Protein AF-A0A9X8CFA2-F1 (afdb_monomer)

Structure (mmCIF, N/CA/C/O backbone):
data_AF-A0A9X8CFA2-F1
#
_entry.id   AF-A0A9X8CFA2-F1
#
loop_
_atom_site.group_PDB
_atom_site.id
_atom_site.type_symbol
_atom_site.label_atom_id
_atom_site.label_alt_id
_atom_site.label_comp_id
_atom_site.label_asym_id
_atom_site.label_entity_id
_atom_site.label_seq_id
_atom_site.pdbx_PDB_ins_code
_atom_site.Cartn_x
_atom_site.Cartn_y
_atom_site.Cartn_z
_atom_site.occupancy
_atom_site.B_iso_or_equiv
_atom_site.auth_seq_id
_atom_site.auth_comp_id
_atom_site.auth_asym_id
_atom_site.auth_atom_id
_atom_site.pdbx_PDB_model_num
ATOM 1 N N . MET A 1 1 ? 53.697 -55.273 24.572 1.00 47.47 1 MET A N 1
ATOM 2 C CA . MET A 1 1 ? 53.464 -54.216 23.563 1.00 47.47 1 MET A CA 1
ATOM 3 C C . MET A 1 1 ? 52.053 -54.393 22.985 1.00 47.47 1 MET A C 1
ATOM 5 O O . MET A 1 1 ? 51.898 -55.003 21.945 1.00 47.47 1 MET A O 1
ATOM 9 N N . MET A 1 2 ? 51.012 -53.963 23.709 1.00 44.84 2 MET A N 1
ATOM 10 C CA . MET A 1 2 ? 49.597 -54.006 23.279 1.00 44.84 2 MET A CA 1
ATOM 11 C C . MET A 1 2 ? 48.796 -52.964 24.081 1.00 44.84 2 MET A C 1
ATOM 13 O O . MET A 1 2 ? 48.027 -53.307 24.968 1.00 44.84 2 MET A O 1
ATOM 17 N N . ILE A 1 3 ? 49.039 -51.671 23.842 1.00 47.62 3 ILE A N 1
ATOM 18 C CA . ILE A 1 3 ? 48.237 -50.581 24.446 1.00 47.62 3 ILE A CA 1
ATOM 19 C C . ILE A 1 3 ? 47.720 -49.593 23.374 1.00 47.62 3 ILE A C 1
ATOM 21 O O . ILE A 1 3 ? 46.772 -48.857 23.614 1.00 47.62 3 ILE A O 1
ATOM 25 N N . GLY A 1 4 ? 48.237 -49.636 22.137 1.00 43.38 4 GLY A N 1
ATOM 26 C CA . GLY A 1 4 ? 47.820 -48.719 21.061 1.00 43.38 4 GLY A CA 1
ATOM 27 C C . GLY A 1 4 ? 46.498 -49.063 20.358 1.00 43.38 4 GLY A C 1
ATOM 28 O O . GLY A 1 4 ? 45.865 -48.177 19.797 1.00 43.38 4 GLY A O 1
ATOM 29 N N . GLY A 1 5 ? 46.048 -50.323 20.394 1.00 43.16 5 GLY A N 1
ATOM 30 C CA . GLY A 1 5 ? 44.856 -50.759 19.649 1.00 43.16 5 GLY A CA 1
ATOM 31 C C . GLY A 1 5 ? 43.524 -50.347 20.285 1.00 43.16 5 GLY A C 1
ATOM 32 O O . GLY A 1 5 ? 42.567 -50.050 19.575 1.00 43.16 5 GLY A O 1
ATOM 33 N N . LEU A 1 6 ? 43.456 -50.276 21.619 1.00 44.72 6 LEU A N 1
ATOM 34 C CA . LEU A 1 6 ? 42.194 -50.021 22.326 1.00 44.72 6 LEU A CA 1
ATOM 35 C C . LEU A 1 6 ? 41.760 -48.545 22.265 1.00 44.72 6 LEU A C 1
ATOM 37 O O . LEU A 1 6 ? 40.568 -48.248 22.293 1.00 44.72 6 LEU A O 1
ATOM 41 N N . VAL A 1 7 ? 42.721 -47.620 22.158 1.00 52.59 7 VAL A N 1
ATOM 42 C CA . VAL A 1 7 ? 42.454 -46.172 22.090 1.00 52.59 7 VAL A CA 1
ATOM 43 C C . VAL A 1 7 ? 41.868 -45.794 20.727 1.00 52.59 7 VAL A C 1
ATOM 45 O O . VAL A 1 7 ? 40.869 -45.085 20.663 1.00 52.59 7 VAL A O 1
ATOM 48 N N . ILE A 1 8 ? 42.403 -46.369 19.645 1.00 54.41 8 ILE A N 1
ATOM 49 C CA . ILE A 1 8 ? 41.945 -46.100 18.273 1.00 54.41 8 ILE A CA 1
ATOM 50 C C . ILE A 1 8 ? 40.501 -46.585 18.066 1.00 54.41 8 ILE A C 1
ATOM 52 O O . ILE A 1 8 ? 39.689 -45.881 17.469 1.00 54.41 8 ILE A O 1
ATOM 56 N N . VAL A 1 9 ? 40.140 -47.749 18.618 1.00 53.69 9 VAL A N 1
ATOM 57 C CA . VAL A 1 9 ? 38.768 -48.280 18.524 1.00 53.69 9 VAL A CA 1
ATOM 58 C C . VAL A 1 9 ? 37.770 -47.395 19.281 1.00 53.69 9 VAL A C 1
ATOM 60 O O . VAL A 1 9 ? 36.664 -47.163 18.790 1.00 53.69 9 VAL A O 1
ATOM 63 N N . ARG A 1 10 ? 38.163 -46.836 20.435 1.00 54.16 10 ARG A N 1
ATOM 64 C CA . ARG A 1 10 ? 37.309 -45.927 21.216 1.00 54.16 10 ARG A CA 1
ATOM 65 C C . ARG A 1 10 ? 37.039 -44.616 20.478 1.00 54.16 10 ARG A C 1
ATOM 67 O O . ARG A 1 10 ? 35.903 -44.144 20.473 1.00 54.16 10 ARG A O 1
ATOM 74 N N . ASP A 1 11 ? 38.056 -44.060 19.831 1.00 55.38 11 ASP A N 1
ATOM 75 C CA . ASP A 1 11 ? 37.936 -42.781 19.131 1.00 55.38 11 ASP A CA 1
ATOM 76 C C . ASP A 1 11 ? 37.141 -42.914 17.822 1.00 55.38 11 ASP A C 1
ATOM 78 O O . ASP A 1 11 ? 36.343 -42.032 17.496 1.00 55.38 11 ASP A O 1
ATOM 82 N N . ILE A 1 12 ? 37.250 -44.056 17.128 1.00 55.38 12 ILE A N 1
ATOM 83 C CA . ILE A 1 12 ? 36.418 -44.372 15.955 1.00 55.38 12 ILE A CA 1
ATOM 84 C C . ILE A 1 12 ? 34.947 -44.545 16.357 1.00 55.38 12 ILE A C 1
ATOM 86 O O . ILE A 1 12 ? 34.072 -43.946 15.733 1.00 55.38 12 ILE A O 1
ATOM 90 N N . LEU A 1 13 ? 34.656 -45.287 17.433 1.00 51.81 13 LEU A N 1
ATOM 91 C CA . LEU A 1 13 ? 33.287 -45.438 17.950 1.00 51.81 13 LEU A CA 1
ATOM 92 C C . LEU A 1 13 ? 32.679 -44.095 18.388 1.00 51.81 13 LEU A C 1
ATOM 94 O O . LEU A 1 13 ? 31.497 -43.843 18.154 1.00 51.81 13 LEU A O 1
ATOM 98 N N . PHE A 1 14 ? 33.485 -43.199 18.963 1.00 62.00 14 PHE A N 1
ATOM 99 C CA . PHE A 1 14 ? 33.041 -41.864 19.364 1.00 62.00 14 PHE A CA 1
ATOM 100 C C . PHE A 1 14 ? 32.757 -40.942 18.165 1.00 62.00 14 PHE A C 1
ATOM 102 O O . PHE A 1 14 ? 31.759 -40.215 18.161 1.00 62.00 14 PHE A O 1
ATOM 109 N N . LEU A 1 15 ? 33.589 -40.996 17.119 1.00 55.06 15 LEU A N 1
ATOM 110 C CA . LEU A 1 15 ? 33.372 -40.267 15.864 1.00 55.06 15 LEU A CA 1
ATOM 111 C C . LEU A 1 15 ? 32.148 -40.788 15.102 1.00 55.06 15 LEU A C 1
ATOM 113 O O . LEU A 1 15 ? 31.333 -39.984 14.645 1.00 55.06 15 LEU A O 1
ATOM 117 N N . MET A 1 16 ? 31.963 -42.109 15.034 1.00 46.28 16 MET A N 1
ATOM 118 C CA . MET A 1 16 ? 30.774 -42.717 14.429 1.00 46.28 16 MET A CA 1
ATOM 119 C C . MET A 1 16 ? 29.502 -42.373 15.207 1.00 46.28 16 MET A C 1
ATOM 121 O O . MET A 1 16 ? 28.491 -42.044 14.592 1.00 46.28 16 MET A O 1
ATOM 125 N N . GLY A 1 17 ? 29.564 -42.348 16.544 1.00 56.16 17 GLY A N 1
ATOM 126 C CA . GLY A 1 17 ? 28.459 -41.901 17.392 1.00 56.16 17 GLY A CA 1
ATOM 127 C C . GLY A 1 17 ? 28.066 -40.447 17.125 1.00 56.16 17 GLY A C 1
ATOM 128 O O . GLY A 1 17 ? 26.886 -40.154 16.960 1.00 56.16 17 GLY A O 1
ATOM 129 N N . LYS A 1 18 ? 29.040 -39.535 16.989 1.00 54.00 18 LYS A N 1
ATOM 130 C CA . LYS A 1 18 ? 28.779 -38.125 16.642 1.00 54.00 18 LYS A CA 1
ATOM 131 C C . LYS A 1 18 ? 28.230 -37.946 15.227 1.00 54.00 18 LYS A C 1
ATOM 133 O O . LYS A 1 18 ? 27.371 -37.090 15.025 1.00 54.00 18 LYS A O 1
ATOM 138 N N . PHE A 1 19 ? 28.696 -38.745 14.269 1.00 53.44 19 PHE A N 1
ATOM 139 C CA . PHE A 1 19 ? 28.205 -38.716 12.892 1.00 53.44 19 PHE A CA 1
ATOM 140 C C . PHE A 1 19 ? 26.768 -39.243 12.795 1.00 53.44 19 PHE A C 1
ATOM 142 O O . PHE A 1 19 ? 25.921 -38.602 12.178 1.00 53.44 19 PHE A O 1
ATOM 149 N N . PHE A 1 20 ? 26.450 -40.340 13.490 1.00 49.84 20 PHE A N 1
ATOM 150 C CA . PHE A 1 20 ? 25.079 -40.850 13.578 1.00 49.84 20 PHE A CA 1
ATOM 151 C C . PHE A 1 20 ? 24.149 -39.887 14.312 1.00 49.84 20 PHE A C 1
ATOM 153 O O . PHE A 1 20 ? 23.020 -39.690 13.871 1.00 49.84 20 PHE A O 1
ATOM 160 N N . LEU A 1 21 ? 24.620 -39.232 15.379 1.00 50.03 21 LEU A N 1
ATOM 161 C CA . LEU A 1 21 ? 23.835 -38.217 16.078 1.00 50.03 21 LEU A CA 1
ATOM 162 C C . LEU A 1 21 ? 23.575 -36.999 15.177 1.00 50.03 21 LEU A C 1
ATOM 164 O O . LEU A 1 21 ? 22.460 -36.489 15.166 1.00 50.03 21 LEU A O 1
ATOM 168 N N . SER A 1 22 ? 24.554 -36.553 14.379 1.00 52.44 22 SER A N 1
ATOM 169 C CA . SER A 1 22 ? 24.359 -35.426 13.454 1.00 52.44 22 SER A CA 1
ATOM 170 C C . SER A 1 22 ? 23.421 -35.776 12.293 1.00 52.44 22 SER A C 1
ATOM 172 O O . SER A 1 22 ? 22.606 -34.938 11.912 1.00 52.44 22 SER A O 1
ATOM 174 N N . LEU A 1 23 ? 23.453 -37.020 11.801 1.00 47.88 23 LEU A N 1
ATOM 175 C CA . LEU A 1 23 ? 22.498 -37.543 10.819 1.00 47.88 23 LEU A CA 1
ATOM 176 C C . LEU A 1 23 ? 21.088 -37.683 11.402 1.00 47.88 23 LEU A C 1
ATOM 178 O O . LEU A 1 23 ? 20.129 -37.300 10.738 1.00 47.88 23 LEU A O 1
ATOM 182 N N . LEU A 1 24 ? 20.947 -38.141 12.650 1.00 48.25 24 LEU A N 1
ATOM 183 C CA . LEU A 1 24 ? 19.658 -38.207 13.350 1.00 48.25 24 LEU A CA 1
ATOM 184 C C . LEU A 1 24 ? 19.083 -36.811 13.620 1.00 48.25 24 LEU A C 1
ATOM 186 O O . LEU A 1 24 ? 17.905 -36.587 13.354 1.00 48.25 24 LEU A O 1
ATOM 190 N N . PHE A 1 25 ? 19.896 -35.847 14.067 1.00 47.31 25 PHE A N 1
ATOM 191 C CA . PHE A 1 25 ? 19.463 -34.454 14.254 1.00 47.31 25 PHE A CA 1
ATOM 192 C C . PHE A 1 25 ? 19.207 -33.730 12.923 1.00 47.31 25 PHE A C 1
ATOM 194 O O . PHE A 1 25 ? 18.295 -32.904 12.839 1.00 47.31 25 PHE A O 1
ATOM 201 N N . GLY A 1 26 ? 19.970 -34.050 11.876 1.00 42.72 26 GLY A N 1
ATOM 202 C CA . GLY A 1 26 ? 19.759 -33.566 10.513 1.00 42.72 26 GLY A CA 1
ATOM 203 C C . GLY A 1 26 ? 18.451 -34.087 9.923 1.00 42.72 26 GLY A C 1
ATOM 204 O O . GLY A 1 26 ? 17.652 -33.296 9.430 1.00 42.72 26 GLY A O 1
ATOM 205 N N . ALA A 1 27 ? 18.173 -35.385 10.072 1.00 42.81 27 ALA A N 1
ATOM 206 C CA . ALA A 1 27 ? 16.922 -36.017 9.659 1.00 42.81 27 ALA A CA 1
ATOM 207 C C . ALA A 1 27 ? 15.719 -35.544 10.496 1.00 42.81 27 ALA A C 1
ATOM 209 O O . ALA A 1 27 ? 14.638 -35.340 9.947 1.00 42.81 27 ALA A O 1
ATOM 210 N N . PHE A 1 28 ? 15.891 -35.264 11.795 1.00 40.59 28 PHE A N 1
ATOM 211 C CA . PHE A 1 28 ? 14.841 -34.649 12.620 1.00 40.59 28 PHE A CA 1
ATOM 212 C C . PHE A 1 28 ? 14.544 -33.200 12.211 1.00 40.59 28 PHE A C 1
ATOM 214 O O . PHE A 1 28 ? 13.383 -32.801 12.173 1.00 40.59 28 PHE A O 1
ATOM 221 N N . ARG A 1 29 ? 15.565 -32.411 11.843 1.00 43.72 29 ARG A N 1
ATOM 222 C CA . ARG A 1 29 ? 15.375 -31.048 11.309 1.00 43.72 29 ARG A CA 1
ATOM 223 C C . ARG A 1 29 ? 14.789 -31.039 9.899 1.00 43.72 29 ARG A C 1
ATOM 225 O O . ARG A 1 29 ? 14.030 -30.132 9.571 1.00 43.72 29 ARG A O 1
ATOM 232 N N . PHE A 1 30 ? 15.117 -32.030 9.074 1.00 39.78 30 PHE A N 1
ATOM 233 C CA . PHE A 1 30 ? 14.562 -32.157 7.728 1.00 39.78 30 PHE A CA 1
ATOM 234 C C . PHE A 1 30 ? 13.116 -32.670 7.768 1.00 39.78 30 PHE A C 1
ATOM 236 O O . PHE A 1 30 ? 12.261 -32.140 7.061 1.00 39.78 30 PHE A O 1
ATOM 243 N N . SER A 1 31 ? 12.813 -33.619 8.663 1.00 43.75 31 SER A N 1
ATOM 244 C CA . SER A 1 31 ? 11.448 -34.111 8.871 1.00 43.75 31 SER A CA 1
ATOM 245 C C . SER A 1 31 ? 10.554 -33.077 9.544 1.00 43.75 31 SER A C 1
ATOM 247 O O . SER A 1 31 ? 9.411 -32.971 9.138 1.00 43.75 31 SER A O 1
ATOM 249 N N . SER A 1 32 ? 11.037 -32.235 10.467 1.00 36.59 32 SER A N 1
ATOM 250 C CA . SER A 1 32 ? 10.202 -31.166 11.038 1.00 36.59 32 SER A CA 1
ATOM 251 C C . SER A 1 32 ? 9.911 -30.051 10.032 1.00 36.59 32 SER A C 1
ATOM 253 O O . SER A 1 32 ? 8.814 -29.501 10.030 1.00 36.59 32 SER A O 1
ATOM 255 N N . LYS A 1 33 ? 10.847 -29.750 9.120 1.00 37.47 33 LYS A N 1
ATOM 256 C CA . LYS A 1 33 ? 10.622 -28.790 8.030 1.00 37.47 33 LYS A CA 1
ATOM 257 C C . LYS A 1 33 ? 9.641 -29.348 6.995 1.00 37.47 33 LYS A C 1
ATOM 259 O O . LYS A 1 33 ? 8.719 -28.639 6.615 1.00 37.47 33 LYS A O 1
ATOM 264 N N . MET A 1 34 ? 9.771 -30.624 6.620 1.00 34.66 34 MET A N 1
ATOM 265 C CA . MET A 1 34 ? 8.819 -31.309 5.734 1.00 34.66 34 MET A CA 1
ATOM 266 C C . MET A 1 34 ? 7.465 -31.570 6.397 1.00 34.66 34 MET A C 1
ATOM 268 O O . MET A 1 34 ? 6.454 -31.470 5.723 1.00 34.66 34 MET A O 1
ATOM 272 N N . PHE A 1 35 ? 7.413 -31.826 7.704 1.00 35.44 35 PHE A N 1
ATOM 273 C CA . PHE A 1 35 ? 6.172 -31.986 8.463 1.00 35.44 35 PHE A CA 1
ATOM 274 C C . PHE A 1 35 ? 5.462 -30.641 8.639 1.00 35.44 35 PHE A C 1
ATOM 276 O O . PHE A 1 35 ? 4.254 -30.583 8.473 1.00 35.44 35 PHE A O 1
ATOM 283 N N . ASN A 1 36 ? 6.186 -29.536 8.844 1.00 33.91 36 ASN A N 1
ATOM 284 C CA . ASN A 1 36 ? 5.599 -28.190 8.849 1.00 33.91 36 ASN A CA 1
ATOM 285 C C . ASN A 1 36 ? 5.113 -27.747 7.457 1.00 33.91 36 ASN A C 1
ATOM 287 O O . ASN A 1 36 ? 4.131 -27.015 7.365 1.00 33.91 36 ASN A O 1
ATOM 291 N N . ILE A 1 37 ? 5.761 -28.214 6.382 1.00 37.41 37 ILE A N 1
ATOM 292 C CA . ILE A 1 37 ? 5.322 -27.983 4.996 1.00 37.41 37 ILE A CA 1
ATOM 293 C C . ILE A 1 37 ? 4.138 -28.902 4.626 1.00 37.41 37 ILE A C 1
ATOM 295 O O . ILE A 1 37 ? 3.206 -28.443 3.973 1.00 37.41 37 ILE A O 1
ATOM 299 N N . MET A 1 38 ? 4.120 -30.164 5.080 1.00 29.20 38 MET A N 1
ATOM 300 C CA . MET A 1 38 ? 3.034 -31.129 4.830 1.00 29.20 38 MET A CA 1
ATOM 301 C C . MET A 1 38 ? 1.796 -30.914 5.709 1.00 29.20 38 MET A C 1
ATOM 303 O O . MET A 1 38 ? 0.704 -31.277 5.288 1.00 29.20 38 MET A O 1
ATOM 307 N N . MET A 1 39 ? 1.937 -30.339 6.908 1.00 33.12 39 MET A N 1
ATOM 308 C CA . MET A 1 39 ? 0.828 -30.160 7.857 1.00 33.12 39 MET A CA 1
ATOM 309 C C . MET A 1 39 ? 0.208 -28.762 7.856 1.00 33.12 39 MET A C 1
ATOM 311 O O . MET A 1 39 ? -0.654 -28.528 8.691 1.00 33.12 39 MET A O 1
ATOM 315 N N . GLY A 1 40 ? 0.601 -27.823 6.981 1.00 31.91 40 GLY A N 1
ATOM 316 C CA . GLY A 1 40 ? -0.097 -26.528 6.839 1.00 31.91 40 GLY A CA 1
ATOM 317 C C . GLY A 1 40 ? -0.318 -25.751 8.151 1.00 31.91 40 GLY A C 1
ATOM 318 O O . GLY A 1 40 ? -1.239 -24.945 8.253 1.00 31.91 40 GLY A O 1
ATOM 319 N N . LEU A 1 41 ? 0.498 -26.014 9.174 1.00 36.97 41 LEU A N 1
ATOM 320 C CA . LEU A 1 41 ? 0.291 -25.574 10.551 1.00 36.97 41 LEU A CA 1
ATOM 321 C C . LEU A 1 41 ? 1.518 -24.796 11.012 1.00 36.97 41 LEU A C 1
ATOM 323 O O . LEU A 1 41 ? 2.320 -25.252 11.822 1.00 36.97 41 LEU A O 1
ATOM 327 N N . THR A 1 42 ? 1.630 -23.563 10.530 1.00 37.00 42 THR A N 1
ATOM 328 C CA . THR A 1 42 ? 2.301 -22.503 11.286 1.00 37.00 42 THR A CA 1
ATOM 329 C C . THR A 1 42 ? 1.271 -21.456 11.678 1.00 37.00 42 THR A C 1
ATOM 331 O O . THR A 1 42 ? 1.225 -20.365 11.129 1.00 37.00 42 THR A O 1
ATOM 334 N N . GLY A 1 43 ? 0.412 -21.863 12.614 1.00 33.75 43 GLY A N 1
ATOM 335 C CA . GLY A 1 43 ? 0.038 -21.092 13.799 1.00 33.75 43 GLY A CA 1
ATOM 336 C C . GLY A 1 43 ? -0.228 -19.602 13.637 1.00 33.75 43 GLY A C 1
ATOM 337 O O . GLY A 1 43 ? 0.514 -18.811 14.202 1.00 33.75 43 GLY A O 1
ATOM 338 N N . ILE A 1 44 ? -1.346 -19.267 12.999 1.00 36.12 44 ILE A N 1
ATOM 339 C CA . ILE A 1 44 ? -2.344 -18.350 13.558 1.00 36.12 44 ILE A CA 1
ATOM 340 C C . ILE A 1 44 ? -3.688 -19.040 13.310 1.00 36.12 44 ILE A C 1
ATOM 342 O O . ILE A 1 44 ? -4.009 -19.353 12.162 1.00 36.12 44 ILE A O 1
ATOM 346 N N . GLN A 1 45 ? -4.456 -19.346 14.361 1.00 34.22 45 GLN A N 1
ATOM 347 C CA . GLN A 1 45 ? -5.874 -19.670 14.188 1.00 34.22 45 GLN A CA 1
ATOM 348 C C . GLN A 1 45 ? -6.541 -18.364 13.763 1.00 34.22 45 GLN A C 1
ATOM 350 O O . GLN A 1 45 ? -7.028 -17.615 14.601 1.00 34.22 45 GLN A O 1
ATOM 355 N N . ALA A 1 46 ? -6.501 -18.059 12.463 1.00 38.81 46 ALA A N 1
ATOM 356 C CA . ALA A 1 46 ? -7.314 -16.997 11.905 1.00 38.81 46 ALA A CA 1
ATOM 357 C C . ALA A 1 46 ? -8.749 -17.327 12.313 1.00 38.81 46 ALA A C 1
ATOM 359 O O . ALA A 1 46 ? -9.313 -18.323 11.858 1.00 38.81 46 ALA A O 1
ATOM 360 N N . VAL A 1 47 ? -9.307 -16.551 13.241 1.00 37.94 47 VAL A N 1
ATOM 361 C CA . VAL A 1 47 ? -10.734 -16.619 13.530 1.00 37.94 47 VAL A CA 1
ATOM 362 C C . VAL A 1 47 ? -11.398 -16.347 12.186 1.00 37.94 47 VAL A C 1
ATOM 364 O O . VAL A 1 47 ? -11.170 -15.283 11.604 1.00 37.94 47 VAL A O 1
ATOM 367 N N . GLU A 1 48 ? -12.124 -17.329 11.646 1.00 37.19 48 GLU A N 1
ATOM 368 C CA . GLU A 1 48 ? -12.835 -17.237 10.366 1.00 37.19 48 GLU A CA 1
ATOM 369 C C . GLU A 1 48 ? -14.012 -16.246 10.474 1.00 37.19 48 GLU A C 1
ATOM 371 O O . GLU A 1 48 ? -15.166 -16.578 10.242 1.00 37.19 48 GLU A O 1
ATOM 376 N N . ASP A 1 49 ? -13.730 -14.989 10.814 1.00 41.53 49 ASP A N 1
ATOM 377 C CA . ASP A 1 49 ? -14.612 -13.860 10.553 1.00 41.53 49 ASP A CA 1
ATOM 378 C C . ASP A 1 49 ? -14.413 -13.476 9.082 1.00 41.53 49 ASP A C 1
ATOM 380 O O . ASP A 1 49 ? -13.684 -12.541 8.729 1.00 41.53 49 ASP A O 1
ATOM 384 N N . THR A 1 50 ? -15.025 -14.257 8.189 1.00 49.19 50 THR A N 1
ATOM 385 C CA . THR A 1 50 ? -15.010 -13.974 6.755 1.00 49.19 50 THR A CA 1
ATOM 386 C C . THR A 1 50 ? -15.885 -12.763 6.461 1.00 49.19 50 THR A C 1
ATOM 388 O O . THR A 1 50 ? -17.113 -12.851 6.435 1.00 49.19 50 THR A O 1
ATOM 391 N N . HIS A 1 51 ? -15.258 -11.618 6.196 1.00 54.84 51 HIS A N 1
ATOM 392 C CA . HIS A 1 51 ? -15.955 -10.468 5.628 1.00 54.84 51 HIS A CA 1
ATOM 393 C C . HIS A 1 51 ? -15.929 -10.549 4.103 1.00 54.84 51 HIS A C 1
ATOM 395 O O . HIS A 1 51 ? -14.858 -10.609 3.498 1.00 54.84 51 HIS A O 1
ATOM 401 N N . VAL A 1 52 ? -17.108 -10.501 3.483 1.00 54.81 52 VAL A N 1
ATOM 402 C CA . VAL A 1 52 ? -17.261 -10.342 2.033 1.00 54.81 52 VAL A CA 1
ATOM 403 C C . VAL A 1 52 ? -17.517 -8.869 1.739 1.00 54.81 52 VAL A C 1
ATOM 405 O O . VAL A 1 52 ? -18.444 -8.272 2.291 1.00 54.81 52 VAL A O 1
ATOM 408 N N . ASN A 1 53 ? -16.680 -8.242 0.913 1.00 58.41 53 ASN A N 1
ATOM 409 C CA . ASN A 1 53 ? -16.945 -6.869 0.474 1.00 58.41 53 ASN A CA 1
ATOM 410 C C . ASN A 1 53 ? -18.003 -6.838 -0.652 1.00 58.41 53 ASN A C 1
ATOM 412 O O . ASN A 1 53 ? -18.385 -7.868 -1.201 1.00 58.41 53 ASN A O 1
ATOM 416 N N . LYS A 1 54 ? -18.434 -5.639 -1.067 1.00 50.34 54 LYS A N 1
ATOM 417 C CA . LYS A 1 54 ? -19.395 -5.460 -2.178 1.00 50.34 54 LYS A CA 1
ATOM 418 C C . LYS A 1 54 ? -18.937 -6.017 -3.540 1.00 50.34 54 LYS A C 1
ATOM 420 O O . LYS A 1 54 ? -19.725 -6.032 -4.473 1.00 50.34 54 LYS A O 1
ATOM 425 N N . TYR A 1 55 ? -17.677 -6.435 -3.655 1.00 51.72 55 TYR A N 1
ATOM 426 C CA . TYR A 1 55 ? -17.077 -7.022 -4.852 1.00 51.72 55 TYR A CA 1
ATOM 427 C C . TYR A 1 55 ? -16.893 -8.546 -4.728 1.00 51.72 55 TYR A C 1
ATOM 429 O O . TYR A 1 55 ? -16.213 -9.149 -5.551 1.00 51.72 55 TYR A O 1
ATOM 437 N N . GLY A 1 56 ? -17.457 -9.179 -3.691 1.00 59.56 56 GLY A N 1
ATOM 438 C CA . GLY A 1 56 ? -17.361 -10.626 -3.484 1.00 59.56 56 GLY A CA 1
ATOM 439 C C . GLY A 1 56 ? -16.003 -11.111 -2.960 1.00 59.56 56 GLY A C 1
ATOM 440 O O . GLY A 1 56 ? -15.773 -12.317 -2.908 1.00 59.56 56 GLY A O 1
ATOM 441 N N . VAL A 1 57 ? -15.096 -10.210 -2.559 1.00 67.69 57 VAL A N 1
ATOM 442 C CA . VAL A 1 57 ? -13.776 -10.583 -2.023 1.00 67.69 57 VAL A CA 1
ATOM 443 C C . VAL A 1 57 ? -13.924 -11.055 -0.583 1.00 67.69 57 VAL A C 1
ATOM 445 O O . VAL A 1 57 ? -14.408 -10.301 0.263 1.00 67.69 57 VAL A O 1
ATOM 448 N N . GLN A 1 58 ? -13.469 -12.280 -0.315 1.00 71.50 58 GLN A N 1
ATOM 449 C CA . GLN A 1 58 ? -13.400 -12.860 1.024 1.00 71.50 58 GLN A CA 1
ATOM 450 C C . GLN A 1 58 ? -12.109 -12.446 1.731 1.00 71.50 58 GLN A C 1
ATOM 452 O O . GLN A 1 58 ? -11.007 -12.640 1.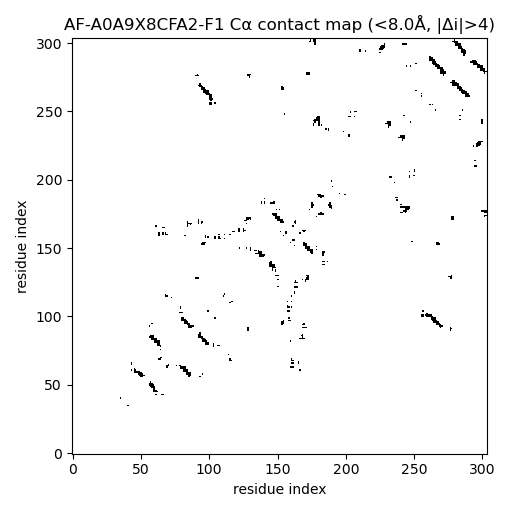209 1.00 71.50 58 GLN A O 1
ATOM 457 N N . PHE A 1 59 ? -12.260 -11.912 2.938 1.00 76.06 59 PHE A N 1
ATOM 458 C CA . PHE A 1 59 ? -11.162 -11.496 3.798 1.00 76.06 59 PHE A CA 1
ATOM 459 C C . PHE A 1 59 ? -10.984 -12.430 4.989 1.00 76.06 59 PHE A C 1
ATOM 461 O O . PHE A 1 59 ? -11.958 -12.777 5.651 1.00 76.06 59 PHE A O 1
ATOM 468 N N . LEU A 1 60 ? -9.731 -12.771 5.283 1.00 76.25 60 LEU A N 1
ATOM 469 C CA . LEU A 1 60 ? -9.308 -13.454 6.498 1.00 76.25 60 LEU A CA 1
ATOM 470 C C . LEU A 1 60 ? -8.863 -12.417 7.522 1.00 76.25 60 LEU A C 1
ATOM 472 O O . LEU A 1 60 ? -8.065 -11.533 7.205 1.00 76.25 60 LEU A O 1
ATOM 476 N N . MET A 1 61 ? -9.390 -12.522 8.737 1.00 74.69 61 MET A N 1
ATOM 477 C CA . MET A 1 61 ? -9.003 -11.669 9.851 1.00 74.69 61 MET A CA 1
ATOM 478 C C . MET A 1 61 ? -7.742 -12.231 10.513 1.00 74.69 61 MET A C 1
ATOM 480 O O . MET A 1 61 ? -7.672 -13.417 10.824 1.00 74.69 61 MET A O 1
ATOM 484 N N . VAL A 1 62 ? -6.748 -11.370 10.710 1.00 73.69 62 VAL A N 1
ATOM 485 C CA . VAL A 1 62 ? -5.497 -11.675 11.404 1.00 73.69 62 VAL A CA 1
ATOM 486 C C . VAL A 1 62 ? -5.310 -10.653 12.518 1.00 73.69 62 VAL A C 1
ATOM 488 O O . VAL A 1 62 ? -5.338 -9.437 12.269 1.00 73.69 62 VAL A O 1
ATOM 491 N N . GLU A 1 63 ? -5.099 -11.120 13.750 1.00 66.44 63 GLU A N 1
ATOM 492 C CA . GLU A 1 63 ? -4.783 -10.230 14.860 1.00 66.44 63 GLU A CA 1
ATOM 493 C C . GLU A 1 63 ? -3.257 -10.046 14.960 1.00 66.44 63 GLU A C 1
ATOM 495 O O . GLU A 1 63 ? -2.521 -11.005 15.173 1.00 66.44 63 GLU A O 1
ATOM 500 N N . PRO A 1 64 ? -2.714 -8.816 14.837 1.00 62.81 64 PRO A N 1
ATOM 501 C CA . PRO A 1 64 ? -1.264 -8.606 14.761 1.00 62.81 64 PRO A CA 1
ATOM 502 C C . PRO A 1 64 ? -0.452 -9.059 15.976 1.00 62.81 64 PRO A C 1
ATOM 504 O O . PRO A 1 64 ? 0.766 -9.108 15.883 1.00 62.81 64 PRO A O 1
ATOM 507 N N . TYR A 1 65 ? -1.083 -9.334 17.123 1.00 59.19 65 TYR A N 1
ATOM 508 C CA . TYR A 1 65 ? -0.377 -9.872 18.293 1.00 59.19 65 TYR A CA 1
ATOM 509 C C . TYR A 1 65 ? -0.075 -11.375 18.170 1.00 59.19 65 TYR A C 1
ATOM 511 O O . TYR A 1 65 ? 0.662 -11.919 18.991 1.00 59.19 65 TYR A O 1
ATOM 519 N N . GLU A 1 66 ? -0.662 -12.041 17.177 1.00 54.38 66 GLU A N 1
ATOM 520 C CA . GLU A 1 66 ? -0.455 -13.458 16.879 1.00 54.38 66 GLU A CA 1
ATOM 521 C C . GLU A 1 66 ? 0.748 -13.669 15.944 1.00 54.38 66 GLU A C 1
ATOM 523 O O . GLU A 1 66 ? 1.208 -14.792 15.768 1.00 54.38 66 GLU A O 1
ATOM 528 N N . LEU A 1 67 ? 1.307 -12.588 15.385 1.00 60.66 67 LEU A N 1
ATOM 529 C CA . LEU A 1 67 ? 2.467 -12.640 14.494 1.00 60.66 67 LEU A CA 1
ATOM 530 C C . LEU A 1 67 ? 3.752 -12.939 15.270 1.00 60.66 67 LEU A C 1
ATOM 532 O O . LEU A 1 67 ? 3.983 -12.366 16.346 1.00 60.66 67 LEU A O 1
ATOM 536 N N . LYS A 1 68 ? 4.652 -13.742 14.685 1.00 56.81 68 LYS A N 1
ATOM 537 C CA . LYS A 1 68 ? 5.952 -14.109 15.278 1.00 56.81 68 LYS A CA 1
ATOM 538 C C . LYS A 1 68 ? 6.768 -12.879 15.654 1.00 56.81 68 LYS A C 1
ATOM 540 O O . LYS A 1 68 ? 7.377 -12.855 16.724 1.00 56.81 68 LYS A O 1
ATOM 545 N N . GLN A 1 69 ? 6.703 -11.823 14.840 1.00 54.41 69 GLN A N 1
ATOM 546 C CA . GLN A 1 69 ? 7.385 -10.548 15.091 1.00 54.41 69 GLN A CA 1
ATOM 547 C C . GLN A 1 69 ? 6.957 -9.868 16.404 1.00 54.41 69 GLN A C 1
ATOM 549 O O . GLN A 1 69 ? 7.697 -9.069 16.976 1.00 54.41 69 GLN A O 1
ATOM 554 N N . THR A 1 70 ? 5.768 -10.188 16.920 1.00 50.31 70 THR A N 1
ATOM 555 C CA . THR A 1 70 ? 5.220 -9.605 18.154 1.00 50.31 70 THR A CA 1
ATOM 556 C C . THR A 1 70 ? 5.314 -10.537 19.365 1.00 50.31 70 THR A C 1
ATOM 558 O O . THR A 1 70 ? 5.119 -10.097 20.503 1.00 50.31 70 THR A O 1
ATOM 561 N N . PHE A 1 71 ? 5.702 -11.797 19.147 1.00 44.34 71 PHE A N 1
ATOM 562 C CA . PHE A 1 71 ? 5.655 -12.878 20.133 1.00 44.34 71 PHE A CA 1
ATOM 563 C C . PHE A 1 71 ? 6.556 -12.649 21.358 1.00 44.34 71 PHE A C 1
ATOM 565 O O . PHE A 1 71 ? 6.222 -13.066 22.468 1.00 44.34 71 PHE A O 1
ATOM 572 N N . PHE A 1 72 ? 7.676 -11.935 21.197 1.00 46.06 72 PHE A N 1
ATOM 573 C CA . PHE A 1 72 ? 8.615 -11.638 22.290 1.00 46.06 72 PHE A CA 1
ATOM 574 C C . PHE A 1 72 ? 8.204 -10.428 23.151 1.00 46.06 72 PHE A C 1
ATOM 576 O O . PHE A 1 72 ? 8.759 -10.201 24.225 1.00 46.06 72 PHE A O 1
ATOM 583 N N . SER A 1 73 ? 7.169 -9.682 22.754 1.00 49.84 73 SER A N 1
ATOM 584 C CA . SER A 1 73 ? 6.656 -8.503 23.466 1.00 49.84 73 SER A CA 1
ATOM 585 C C . SER A 1 73 ? 5.626 -8.872 24.563 1.00 49.84 73 SER A C 1
ATOM 587 O O . SER A 1 73 ? 4.616 -8.183 24.733 1.00 49.84 73 SER A O 1
ATOM 589 N N . ARG A 1 74 ? 5.858 -9.938 25.346 1.00 45.62 74 ARG A N 1
ATOM 590 C CA . ARG A 1 74 ? 4.883 -10.552 26.289 1.00 45.62 74 ARG A CA 1
ATOM 591 C C . ARG A 1 74 ? 4.421 -9.702 27.490 1.00 45.62 74 ARG A C 1
ATOM 593 O O . ARG A 1 74 ? 3.742 -10.213 28.378 1.00 45.62 74 ARG A O 1
ATOM 600 N N . LYS A 1 75 ? 4.702 -8.398 27.547 1.00 46.22 75 LYS A N 1
ATOM 601 C CA . LYS A 1 75 ? 4.017 -7.510 28.502 1.00 46.22 75 LYS A CA 1
ATOM 602 C C . LYS A 1 75 ? 2.678 -7.075 27.902 1.00 46.22 75 LYS A C 1
ATOM 604 O O . LYS A 1 75 ? 2.661 -6.158 27.090 1.00 46.22 75 LYS A O 1
ATOM 609 N N . LYS A 1 76 ? 1.594 -7.773 28.293 1.00 44.59 76 LYS A N 1
ATOM 610 C CA . LYS A 1 76 ? 0.163 -7.479 28.025 1.00 44.59 76 LYS A CA 1
ATOM 611 C C . LYS A 1 76 ? -0.052 -6.670 26.738 1.00 44.59 76 LYS A C 1
ATOM 613 O O . LYS A 1 76 ? -0.209 -5.450 26.797 1.00 44.59 76 LYS A O 1
ATOM 618 N N . ALA A 1 77 ? -0.037 -7.330 25.579 1.00 48.56 77 ALA A N 1
ATOM 619 C CA . ALA A 1 77 ? -0.362 -6.656 24.329 1.00 48.56 77 ALA A CA 1
ATOM 620 C C . ALA A 1 77 ? -1.807 -6.136 24.411 1.00 48.56 77 ALA A C 1
ATOM 622 O O . ALA A 1 77 ? -2.764 -6.904 24.419 1.00 48.56 77 ALA A O 1
ATOM 623 N N . LYS A 1 78 ? -1.954 -4.812 24.529 1.00 58.00 78 LYS A N 1
ATOM 624 C CA . LYS A 1 78 ? -3.225 -4.123 24.287 1.00 58.00 78 LYS A CA 1
ATOM 625 C C . LYS A 1 78 ? -3.712 -4.499 22.885 1.00 58.00 78 LYS A C 1
ATOM 627 O O . LYS A 1 78 ? -2.880 -4.703 22.007 1.00 58.00 78 LYS A O 1
ATOM 632 N N . HIS A 1 79 ? -5.029 -4.552 22.679 1.00 70.81 79 HIS A N 1
ATOM 633 C CA . HIS A 1 79 ? -5.655 -4.793 21.375 1.00 70.81 79 HIS A CA 1
ATOM 634 C C . HIS A 1 79 ? -4.939 -3.995 20.267 1.00 70.81 79 HIS A C 1
ATOM 636 O O . HIS A 1 79 ? -5.001 -2.766 20.244 1.00 70.81 79 HIS A O 1
ATOM 642 N N . LEU A 1 80 ? -4.225 -4.693 19.377 1.00 75.56 80 LEU A N 1
ATOM 643 C CA . LEU A 1 80 ? -3.425 -4.093 18.303 1.00 75.56 80 LEU A CA 1
ATOM 644 C C . LEU A 1 80 ? -4.246 -3.865 17.033 1.00 75.56 80 LEU A C 1
ATOM 646 O O . LEU A 1 80 ? -3.656 -3.718 15.971 1.00 75.56 80 LEU A O 1
ATOM 650 N N . GLY A 1 81 ? -5.576 -3.803 17.126 1.00 76.69 81 GLY A N 1
ATOM 651 C CA . GLY A 1 81 ? -6.477 -3.675 15.979 1.00 76.69 81 GLY A CA 1
ATOM 652 C C . GLY A 1 81 ? -6.567 -4.945 15.138 1.00 76.69 81 GLY A C 1
ATOM 653 O O . GLY A 1 81 ? -5.825 -5.896 15.357 1.00 76.69 81 GLY A O 1
ATOM 654 N N . LYS A 1 82 ? -7.471 -4.937 14.157 1.00 85.00 82 LYS A N 1
ATOM 655 C CA . LYS A 1 82 ? -7.714 -6.075 13.259 1.00 85.00 82 LYS A CA 1
ATOM 656 C C . LYS A 1 82 ? -7.184 -5.774 11.864 1.00 85.00 82 LYS A C 1
ATOM 658 O O . LYS A 1 82 ? -7.427 -4.681 11.336 1.00 85.00 82 LYS A O 1
ATOM 663 N N . VAL A 1 83 ? -6.468 -6.730 11.283 1.00 88.19 83 VAL A N 1
ATOM 664 C CA . VAL A 1 83 ? -5.998 -6.692 9.895 1.00 88.19 83 VAL A CA 1
ATOM 665 C C . VAL A 1 83 ? -6.766 -7.743 9.113 1.00 88.19 83 VAL A C 1
ATOM 667 O O . VAL A 1 83 ? -7.083 -8.802 9.637 1.00 88.19 83 VAL A O 1
ATOM 670 N N . TYR A 1 84 ? -7.093 -7.430 7.871 1.00 89.06 84 TYR A N 1
ATOM 671 C CA . TYR A 1 84 ? -7.868 -8.287 6.997 1.00 89.06 84 TYR A CA 1
ATOM 672 C C . TYR A 1 84 ? -7.128 -8.425 5.675 1.00 89.06 84 TYR A C 1
ATOM 674 O O . TYR A 1 84 ? -6.885 -7.416 5.014 1.00 89.06 84 TYR A O 1
ATOM 682 N N . THR A 1 85 ? -6.783 -9.647 5.278 1.00 88.06 85 THR A N 1
ATOM 683 C CA . THR A 1 85 ? -6.121 -9.935 3.996 1.00 88.06 85 THR A CA 1
ATOM 684 C C . THR A 1 85 ? -6.980 -10.867 3.153 1.00 88.06 85 THR A C 1
ATOM 686 O O . THR A 1 85 ? -7.697 -11.722 3.671 1.00 88.06 85 THR A O 1
ATOM 689 N N . SER A 1 86 ? -6.969 -10.686 1.837 1.00 85.94 86 SER A N 1
ATOM 690 C CA . SER A 1 86 ? -7.683 -11.583 0.932 1.00 85.94 86 SER A CA 1
ATOM 691 C C . SER A 1 86 ? -6.922 -12.890 0.715 1.00 85.94 86 SER A C 1
ATOM 693 O O . SER A 1 86 ? -5.689 -12.893 0.644 1.00 85.94 86 SER A O 1
ATOM 695 N N . ARG A 1 87 ? -7.643 -13.990 0.476 1.00 85.31 87 ARG A N 1
ATOM 696 C CA . ARG A 1 87 ? -7.044 -15.162 -0.185 1.00 85.31 87 ARG A CA 1
ATOM 697 C C . ARG A 1 87 ? -6.635 -14.799 -1.619 1.00 85.31 87 ARG A C 1
ATOM 699 O O . ARG A 1 87 ? -7.233 -13.906 -2.222 1.00 85.31 87 ARG A O 1
ATOM 706 N N . LEU A 1 88 ? -5.634 -15.492 -2.164 1.00 87.31 88 LEU A N 1
ATOM 707 C CA . LEU A 1 88 ? -5.351 -15.404 -3.597 1.00 87.31 88 LEU A CA 1
ATOM 708 C C . LEU A 1 88 ? -6.559 -15.916 -4.379 1.00 87.31 88 LEU A C 1
ATOM 710 O O . LEU A 1 88 ? -7.166 -16.922 -4.008 1.00 87.31 88 LEU A O 1
ATOM 714 N N . LYS A 1 89 ? -6.862 -15.252 -5.488 1.00 87.94 89 LYS A N 1
ATOM 715 C CA . LYS A 1 89 ? -7.806 -15.737 -6.491 1.00 87.94 89 LYS A CA 1
ATOM 716 C C . LYS A 1 89 ? -7.038 -15.874 -7.793 1.00 87.94 89 LYS A C 1
ATOM 718 O O . LYS A 1 89 ? -6.474 -14.888 -8.245 1.00 87.94 89 LYS A O 1
ATOM 723 N N . GLU A 1 90 ? -6.951 -17.086 -8.338 1.00 90.38 90 GLU A N 1
ATOM 724 C CA . GLU A 1 90 ? -6.192 -17.354 -9.577 1.00 90.38 90 GLU A CA 1
ATOM 725 C C . GLU A 1 90 ? -4.725 -16.872 -9.488 1.00 90.38 90 GLU A C 1
ATOM 727 O O . GLU A 1 90 ? -4.176 -16.293 -10.415 1.00 90.38 90 GLU A O 1
ATOM 732 N N . GLY A 1 91 ? -4.090 -17.038 -8.319 1.00 90.44 91 GLY A N 1
ATOM 733 C CA . GLY A 1 91 ? -2.724 -16.553 -8.066 1.00 90.44 91 GLY A CA 1
ATOM 734 C C . GLY A 1 91 ? -2.601 -15.037 -7.846 1.00 90.44 91 GLY A C 1
ATOM 735 O O . GLY A 1 91 ? -1.516 -14.559 -7.519 1.00 90.44 91 GLY A O 1
ATOM 736 N N . ARG A 1 92 ? -3.702 -14.282 -7.953 1.00 93.25 92 ARG A N 1
ATOM 737 C CA . ARG A 1 92 ? -3.753 -12.821 -7.820 1.00 93.25 92 ARG A CA 1
ATOM 738 C C . ARG A 1 92 ? -4.126 -12.385 -6.410 1.00 93.25 92 ARG A C 1
ATOM 740 O O . ARG A 1 92 ? -5.095 -12.870 -5.816 1.00 93.25 92 ARG A O 1
ATOM 747 N N . VAL A 1 93 ? -3.401 -11.398 -5.902 1.00 93.44 93 VAL A N 1
ATOM 748 C CA . VAL A 1 93 ? -3.722 -10.696 -4.654 1.00 93.44 93 VAL A CA 1
ATOM 749 C C . VAL A 1 93 ? -4.944 -9.807 -4.889 1.00 93.44 93 VAL A C 1
ATOM 751 O O . VAL A 1 93 ? -4.989 -9.086 -5.873 1.00 93.44 93 VAL A O 1
ATOM 754 N N . GLN A 1 94 ? -5.952 -9.847 -4.013 1.00 93.25 94 GLN A N 1
ATOM 755 C CA . GLN A 1 94 ? -7.181 -9.059 -4.214 1.00 93.25 94 GLN A CA 1
ATOM 756 C C . GLN A 1 94 ? -7.172 -7.759 -3.406 1.00 93.25 94 GLN A C 1
ATOM 758 O O . GLN A 1 94 ? -7.616 -6.717 -3.885 1.00 93.25 94 GLN A O 1
ATOM 763 N N . GLY A 1 95 ? -6.666 -7.797 -2.173 1.00 92.81 95 GLY A N 1
ATOM 764 C CA . GLY A 1 95 ? -6.539 -6.609 -1.341 1.00 92.81 95 GLY A CA 1
ATOM 765 C C . GLY A 1 95 ? -6.383 -6.909 0.143 1.00 92.81 95 GLY A C 1
ATOM 766 O O . GLY A 1 95 ? -6.413 -8.055 0.592 1.00 92.81 95 GLY A O 1
ATOM 767 N N . ALA A 1 96 ? -6.239 -5.843 0.921 1.00 93.94 96 ALA A N 1
ATOM 768 C CA . ALA A 1 96 ? -6.180 -5.895 2.373 1.00 93.94 96 ALA A CA 1
ATOM 769 C C . ALA A 1 96 ? -6.746 -4.608 2.976 1.00 93.94 96 ALA A C 1
ATOM 771 O O . ALA A 1 96 ? -6.702 -3.539 2.366 1.00 93.94 96 ALA A O 1
ATOM 772 N N . TYR A 1 97 ? -7.265 -4.697 4.198 1.00 94.06 97 TYR A N 1
ATOM 773 C CA . TYR A 1 97 ? -7.658 -3.525 4.970 1.00 94.06 97 TYR A CA 1
ATOM 774 C C . TYR A 1 97 ? -7.363 -3.696 6.456 1.00 94.06 97 TYR A C 1
ATOM 776 O O . TYR A 1 97 ? -7.266 -4.799 6.983 1.00 94.06 97 TYR A O 1
ATOM 784 N N . VAL A 1 98 ? -7.242 -2.578 7.157 1.00 93.62 98 VAL A N 1
ATOM 785 C CA . VAL A 1 98 ? -7.070 -2.526 8.605 1.00 93.62 98 VAL A CA 1
ATOM 786 C C . VAL A 1 98 ? -8.188 -1.703 9.223 1.00 93.62 98 VAL A C 1
ATOM 788 O O . VAL A 1 98 ? -8.582 -0.669 8.679 1.00 93.62 98 VAL A O 1
ATOM 791 N N . VAL A 1 99 ? -8.679 -2.145 10.380 1.00 91.94 99 VAL A N 1
ATOM 792 C CA . VAL A 1 99 ? -9.493 -1.309 11.266 1.00 91.94 99 VAL A CA 1
ATOM 793 C C . VAL A 1 99 ? -8.601 -0.785 12.386 1.00 91.94 99 VAL A C 1
ATOM 795 O O . VAL A 1 99 ? -8.036 -1.557 13.163 1.00 91.94 99 VAL A O 1
ATOM 798 N N . ILE A 1 100 ? -8.441 0.535 12.439 1.00 93.12 100 ILE A N 1
ATOM 799 C CA . ILE A 1 100 ? -7.456 1.206 13.288 1.00 93.12 100 ILE A CA 1
ATOM 800 C C . ILE A 1 100 ? -8.020 2.508 13.859 1.00 93.12 100 ILE A C 1
ATOM 802 O O . ILE A 1 100 ? -8.846 3.173 13.244 1.00 93.12 100 ILE A O 1
ATOM 806 N N . ASN A 1 101 ? -7.553 2.901 15.036 1.00 93.94 101 ASN A N 1
ATOM 807 C CA . ASN A 1 101 ? -7.786 4.220 15.617 1.00 93.94 101 ASN A CA 1
ATOM 808 C C . ASN A 1 101 ? -6.447 4.819 16.077 1.00 93.94 101 ASN A C 1
ATOM 810 O O . ASN A 1 101 ? -5.390 4.188 15.963 1.00 93.94 101 ASN A O 1
ATOM 814 N N . ARG A 1 102 ? -6.480 6.036 16.626 1.00 93.50 102 ARG A N 1
ATOM 815 C CA . ARG A 1 102 ? -5.267 6.713 17.099 1.00 93.50 102 ARG A CA 1
ATOM 816 C C . ARG A 1 102 ? -4.502 5.909 18.150 1.00 93.50 102 ARG A C 1
ATOM 818 O O . ARG A 1 102 ? -3.277 5.854 18.077 1.00 93.50 102 ARG A O 1
ATOM 825 N N . SER A 1 103 ? -5.186 5.320 19.132 1.00 91.25 103 SER A N 1
ATOM 826 C CA . SER A 1 103 ? -4.513 4.599 20.220 1.00 91.25 103 SER A CA 1
ATOM 827 C C . SER A 1 103 ? -3.794 3.353 19.705 1.00 91.25 103 SER A C 1
ATOM 829 O O . SER A 1 103 ? -2.628 3.158 20.042 1.00 91.25 103 SER A O 1
ATOM 831 N N . ILE A 1 104 ? -4.428 2.584 18.814 1.00 91.25 104 ILE A N 1
ATOM 832 C CA . ILE A 1 104 ? -3.818 1.427 18.146 1.00 91.25 104 ILE A CA 1
ATOM 833 C C . ILE A 1 104 ? -2.618 1.867 17.304 1.00 9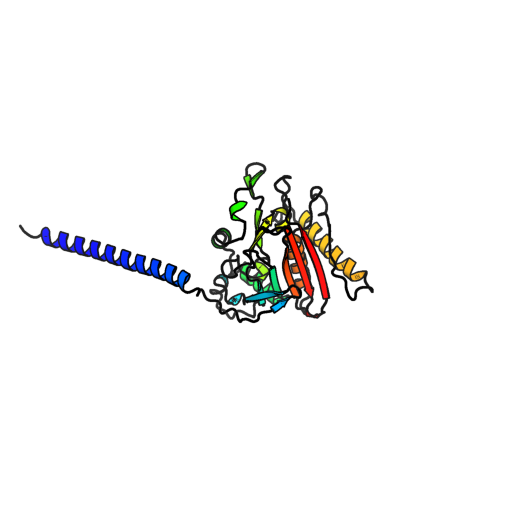1.25 104 ILE A C 1
ATOM 835 O O . ILE A 1 104 ? -1.540 1.290 17.424 1.00 91.25 104 ILE A O 1
ATOM 839 N N . LEU A 1 105 ? -2.768 2.904 16.473 1.00 92.00 105 LEU A N 1
ATOM 840 C CA . LEU A 1 105 ? -1.677 3.389 15.623 1.00 92.00 105 LEU A CA 1
ATOM 841 C C . LEU A 1 105 ? -0.471 3.851 16.451 1.00 92.00 105 LEU A C 1
ATOM 843 O O . LEU A 1 105 ? 0.668 3.527 16.119 1.00 92.00 105 LEU A O 1
ATOM 847 N N . MET A 1 106 ? -0.709 4.579 17.543 1.00 90.50 106 MET A N 1
ATOM 848 C CA . MET A 1 106 ? 0.352 5.020 18.449 1.00 90.50 106 MET A CA 1
ATOM 849 C C . MET A 1 106 ? 1.022 3.848 19.166 1.00 90.50 106 MET A C 1
ATOM 851 O O . MET A 1 106 ? 2.247 3.824 19.259 1.00 90.50 106 MET A O 1
ATOM 855 N N . GLU A 1 107 ? 0.254 2.857 19.620 1.00 88.56 107 GLU A N 1
ATOM 856 C CA . GLU A 1 107 ? 0.801 1.643 20.232 1.00 88.56 107 GLU A CA 1
ATOM 857 C C . GLU A 1 107 ? 1.692 0.876 19.245 1.00 88.56 107 GLU A C 1
ATOM 859 O O . GLU A 1 107 ? 2.822 0.517 19.575 1.00 88.56 107 GLU A O 1
ATOM 864 N N . ARG A 1 108 ? 1.240 0.704 17.997 1.00 87.88 108 ARG A N 1
ATOM 865 C CA . ARG A 1 108 ? 2.037 0.075 16.935 1.00 87.88 108 ARG A CA 1
ATOM 866 C C . ARG A 1 108 ? 3.309 0.865 16.637 1.00 87.88 108 ARG A C 1
ATOM 868 O O . ARG A 1 108 ? 4.384 0.276 16.605 1.00 87.88 108 ARG A O 1
ATOM 875 N N . LYS A 1 109 ? 3.229 2.196 16.503 1.00 86.88 109 LYS A N 1
ATOM 876 C CA . LYS A 1 109 ? 4.416 3.059 16.326 1.00 86.88 109 LYS A CA 1
ATOM 877 C C . LYS A 1 109 ? 5.399 2.915 17.491 1.00 86.88 109 LYS A C 1
ATOM 879 O O . LYS A 1 109 ? 6.599 2.805 17.259 1.00 86.88 109 LYS A O 1
ATOM 884 N N . ASN A 1 110 ? 4.903 2.863 18.726 1.00 84.06 110 ASN A N 1
ATOM 885 C CA . ASN A 1 110 ? 5.738 2.654 19.907 1.00 84.06 110 ASN A CA 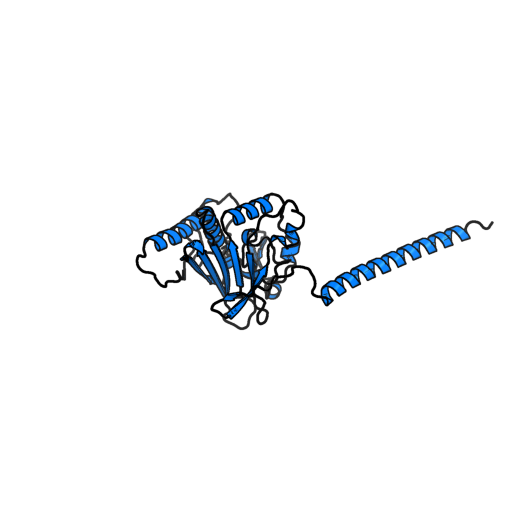1
ATOM 886 C C . ASN A 1 110 ? 6.437 1.290 19.881 1.00 84.06 110 ASN A C 1
ATOM 888 O O . ASN A 1 110 ? 7.614 1.218 20.224 1.00 84.06 110 ASN A O 1
ATOM 892 N N . LYS A 1 111 ? 5.742 0.228 19.456 1.00 81.44 111 LYS A N 1
ATOM 893 C CA . LYS A 1 111 ? 6.330 -1.110 19.315 1.00 81.44 111 LYS A CA 1
ATOM 894 C C . LYS A 1 111 ? 7.388 -1.166 18.219 1.00 81.44 111 LYS A C 1
ATOM 896 O O . LYS A 1 111 ? 8.468 -1.680 18.479 1.00 81.44 111 LYS A O 1
ATOM 901 N N . VAL A 1 112 ? 7.132 -0.583 17.047 1.00 82.50 112 VAL A N 1
ATOM 902 C CA . VAL A 1 112 ? 8.131 -0.511 15.962 1.00 82.50 112 VAL A CA 1
ATOM 903 C C . VAL A 1 112 ? 9.402 0.214 16.416 1.00 82.50 112 VAL A C 1
ATOM 905 O O . VAL A 1 112 ? 10.507 -0.190 16.090 1.00 82.50 112 VAL A O 1
ATOM 908 N N . ASN A 1 113 ? 9.264 1.259 17.233 1.00 78.88 113 ASN A N 1
ATOM 909 C CA . ASN A 1 113 ? 10.419 2.014 17.718 1.00 78.88 113 ASN A CA 1
ATOM 910 C C . ASN A 1 113 ? 11.203 1.320 18.847 1.00 78.88 113 ASN A C 1
ATOM 912 O O . ASN A 1 113 ? 12.289 1.782 19.185 1.00 78.88 113 ASN A O 1
ATOM 916 N N . ARG A 1 114 ? 10.645 0.290 19.498 1.00 74.19 114 ARG A N 1
ATOM 917 C CA . ARG A 1 114 ? 11.200 -0.263 20.751 1.00 74.19 114 ARG A CA 1
ATOM 918 C C . ARG A 1 114 ? 11.459 -1.764 20.734 1.00 74.19 114 ARG A C 1
ATOM 920 O O . ARG A 1 114 ? 12.307 -2.220 21.490 1.00 74.19 114 ARG A O 1
ATOM 927 N N . SER A 1 115 ? 10.675 -2.533 19.986 1.00 69.12 115 SER A N 1
ATOM 928 C CA . SER A 1 115 ? 10.585 -3.985 20.186 1.00 69.12 115 SER A CA 1
ATOM 929 C C . SER A 1 115 ? 10.272 -4.802 18.937 1.00 69.12 115 SER A C 1
ATOM 931 O O . SER A 1 115 ? 10.478 -6.008 18.966 1.00 69.12 115 SER A O 1
ATOM 933 N N . ILE A 1 116 ? 9.723 -4.191 17.884 1.00 73.44 116 ILE A N 1
ATOM 934 C CA . ILE A 1 116 ? 9.432 -4.857 16.611 1.00 73.44 116 ILE A CA 1
ATOM 935 C C . ILE A 1 116 ? 10.334 -4.228 15.561 1.00 73.44 116 ILE A C 1
ATOM 937 O O . ILE A 1 116 ? 10.153 -3.066 15.205 1.00 73.44 116 ILE A O 1
ATOM 941 N N . PHE A 1 117 ? 11.289 -5.003 15.069 1.00 70.31 117 PHE A N 1
ATOM 942 C CA . PHE A 1 117 ? 12.172 -4.578 13.996 1.00 70.31 117 PHE A CA 1
ATOM 943 C C . PHE A 1 117 ? 11.684 -5.168 12.683 1.00 70.31 117 PHE A C 1
ATOM 945 O O . PHE A 1 117 ? 11.222 -6.306 12.640 1.00 70.31 117 PHE A O 1
ATOM 952 N N . ARG A 1 118 ? 11.793 -4.378 11.618 1.00 73.00 118 ARG A N 1
ATOM 953 C CA . ARG A 1 118 ? 11.590 -4.880 10.262 1.00 73.00 118 ARG A CA 1
ATOM 954 C C . ARG A 1 118 ? 12.686 -5.900 9.968 1.00 73.00 118 ARG A C 1
ATOM 956 O O . ARG A 1 118 ? 13.852 -5.609 10.234 1.00 73.00 118 ARG A O 1
ATOM 963 N N . ASN A 1 119 ? 12.316 -7.061 9.442 1.00 76.06 119 ASN A N 1
ATOM 964 C CA . ASN A 1 119 ? 13.280 -8.064 9.013 1.00 76.06 119 ASN A CA 1
ATOM 965 C C . ASN A 1 119 ? 13.427 -8.008 7.489 1.00 76.06 119 ASN A C 1
ATOM 967 O O . ASN A 1 119 ? 12.542 -8.435 6.746 1.00 76.06 119 ASN A O 1
ATOM 971 N N . ASP A 1 120 ? 14.552 -7.460 7.030 1.00 74.69 120 ASP A N 1
ATOM 972 C CA . ASP A 1 120 ? 14.839 -7.331 5.602 1.00 74.69 120 ASP A CA 1
ATOM 973 C C . ASP A 1 120 ? 14.992 -8.694 4.911 1.00 74.69 120 ASP A C 1
ATOM 975 O O . ASP A 1 120 ? 14.646 -8.813 3.736 1.00 74.69 120 ASP A O 1
ATOM 979 N N . GLU A 1 121 ? 15.456 -9.727 5.624 1.00 79.81 121 GLU A N 1
ATOM 980 C CA . GLU A 1 121 ? 15.576 -11.085 5.085 1.00 79.81 121 GLU A CA 1
ATOM 981 C C . GLU A 1 121 ? 14.197 -11.708 4.851 1.00 79.81 121 GLU A C 1
ATOM 983 O O . GLU A 1 121 ? 13.930 -12.214 3.759 1.00 79.81 121 GLU A O 1
ATOM 988 N N . ASP A 1 122 ? 13.288 -11.599 5.823 1.00 77.62 122 ASP A N 1
ATOM 989 C CA . ASP A 1 122 ? 11.912 -12.089 5.673 1.00 77.62 122 ASP A CA 1
ATOM 990 C C . ASP A 1 122 ? 11.204 -11.365 4.526 1.00 77.62 122 ASP A C 1
ATOM 992 O O . ASP A 1 122 ? 10.586 -11.995 3.669 1.00 77.62 122 ASP A O 1
ATOM 996 N N . ARG A 1 123 ? 11.372 -10.041 4.438 1.00 75.00 123 ARG A N 1
ATOM 997 C CA . ARG A 1 123 ? 10.827 -9.239 3.338 1.00 75.00 123 ARG A CA 1
ATOM 998 C C . ARG A 1 123 ? 11.410 -9.641 1.982 1.00 75.00 123 ARG A C 1
ATOM 1000 O O . ARG A 1 123 ? 10.703 -9.615 0.974 1.00 75.00 123 ARG A O 1
ATOM 1007 N N . TYR A 1 124 ? 12.701 -9.961 1.927 1.00 80.25 124 TYR A N 1
ATOM 1008 C CA . TYR A 1 124 ? 13.359 -10.405 0.701 1.00 80.25 124 TYR A CA 1
ATOM 1009 C C . TYR A 1 124 ? 12.859 -11.786 0.257 1.00 80.25 124 TYR A C 1
ATOM 1011 O O . TYR A 1 124 ? 12.676 -12.010 -0.940 1.00 80.25 124 TYR A O 1
ATOM 1019 N N . ASN A 1 125 ? 12.600 -12.682 1.208 1.00 82.12 125 ASN A N 1
ATOM 1020 C CA . ASN A 1 125 ? 12.154 -14.051 0.951 1.00 82.12 125 ASN A CA 1
ATOM 1021 C C . ASN A 1 125 ? 10.629 -14.193 0.815 1.00 82.12 125 ASN A C 1
ATOM 1023 O O . ASN A 1 125 ? 10.157 -15.244 0.383 1.00 82.12 125 ASN A O 1
ATOM 1027 N N . ALA A 1 126 ? 9.857 -13.162 1.165 1.00 83.19 126 ALA A N 1
ATOM 1028 C CA . ALA A 1 126 ? 8.407 -13.184 1.060 1.00 83.19 126 ALA A CA 1
ATOM 1029 C C . ALA A 1 126 ? 7.954 -13.420 -0.390 1.00 83.19 126 ALA A C 1
ATOM 1031 O O . ALA A 1 126 ? 8.436 -12.780 -1.334 1.00 83.19 126 ALA A O 1
ATOM 1032 N N . TYR A 1 127 ? 6.998 -14.336 -0.550 1.00 86.75 127 TYR A N 1
ATOM 1033 C CA . TYR A 1 127 ? 6.382 -14.625 -1.839 1.00 86.75 127 TYR A CA 1
ATOM 1034 C C . TYR A 1 127 ? 5.538 -13.435 -2.309 1.00 86.75 127 TYR A C 1
ATOM 1036 O O . TYR A 1 127 ? 4.695 -12.926 -1.568 1.00 86.75 127 TYR A O 1
ATOM 1044 N N . VAL A 1 128 ? 5.751 -13.016 -3.558 1.00 93.00 128 VAL A N 1
ATOM 1045 C CA . VAL A 1 128 ? 5.022 -11.916 -4.196 1.00 93.00 128 VAL A CA 1
ATOM 1046 C C . VAL A 1 128 ? 4.668 -12.322 -5.630 1.00 93.00 128 VAL A C 1
ATOM 1048 O O . VAL A 1 128 ? 5.585 -12.505 -6.435 1.00 93.00 128 VAL A O 1
ATOM 1051 N N . PRO A 1 129 ? 3.374 -12.458 -5.981 1.00 94.06 129 PRO A N 1
ATOM 1052 C CA . PRO A 1 129 ? 2.973 -12.868 -7.327 1.00 94.06 129 PRO A CA 1
ATOM 1053 C C . PRO A 1 129 ? 3.553 -11.967 -8.425 1.00 94.06 129 PRO A C 1
ATOM 1055 O O . PRO A 1 129 ? 3.488 -10.738 -8.331 1.00 94.06 129 PRO A O 1
ATOM 1058 N N . GLY A 1 130 ? 4.147 -12.587 -9.448 1.00 95.00 130 GLY A N 1
ATOM 1059 C CA . GLY A 1 130 ? 4.769 -11.914 -10.596 1.00 95.00 130 GLY A CA 1
ATOM 1060 C C . GLY A 1 130 ? 6.118 -11.247 -10.319 1.00 95.00 130 GLY A C 1
ATOM 1061 O O . GLY A 1 130 ? 6.753 -10.761 -11.247 1.00 95.00 130 GLY A O 1
ATOM 1062 N N . PHE A 1 131 ? 6.600 -11.213 -9.071 1.00 95.44 131 PHE A N 1
ATOM 1063 C CA . PHE A 1 131 ? 7.816 -10.455 -8.760 1.00 95.44 131 PHE A CA 1
ATOM 1064 C C . PHE A 1 131 ? 9.063 -11.083 -9.381 1.00 95.44 131 PHE A C 1
ATOM 1066 O O . PHE A 1 131 ? 9.941 -10.364 -9.851 1.00 95.44 131 PHE A O 1
ATOM 1073 N N . ASP A 1 132 ? 9.150 -12.416 -9.404 1.00 94.44 132 ASP A N 1
ATOM 1074 C CA . ASP A 1 132 ? 10.318 -13.105 -9.958 1.00 94.44 132 ASP A CA 1
ATOM 1075 C C . ASP A 1 132 ? 10.512 -12.855 -11.461 1.00 94.44 132 ASP A C 1
ATOM 1077 O O . ASP A 1 132 ? 11.653 -12.858 -11.923 1.00 94.44 132 ASP A O 1
ATOM 1081 N N . GLU A 1 133 ? 9.432 -12.564 -12.192 1.00 94.94 133 GLU A N 1
ATOM 1082 C CA . GLU A 1 133 ? 9.454 -12.241 -13.625 1.00 94.94 133 GLU A CA 1
ATOM 1083 C C . GLU A 1 133 ? 10.115 -10.882 -13.895 1.00 94.94 133 GLU A C 1
ATOM 1085 O O . GLU A 1 133 ? 10.811 -10.722 -14.894 1.00 94.94 133 GLU A O 1
ATOM 1090 N N . VAL A 1 134 ? 9.967 -9.930 -12.967 1.00 95.81 134 VAL A N 1
ATOM 1091 C CA . VAL A 1 134 ? 10.411 -8.534 -13.135 1.00 95.81 134 VAL A CA 1
ATOM 1092 C C . VAL A 1 134 ? 11.559 -8.133 -12.199 1.00 95.81 134 VAL A C 1
ATOM 1094 O O . VAL A 1 134 ? 12.061 -7.011 -12.245 1.00 95.81 134 VAL A O 1
ATOM 1097 N N . ARG A 1 135 ? 12.030 -9.030 -11.321 1.00 93.44 135 ARG A N 1
ATOM 1098 C CA . ARG A 1 135 ? 13.054 -8.721 -10.296 1.00 93.44 135 ARG A CA 1
ATOM 1099 C C . ARG A 1 135 ? 14.401 -8.258 -10.868 1.00 93.44 135 ARG A C 1
ATOM 1101 O O . ARG A 1 135 ? 15.208 -7.642 -10.160 1.00 93.44 135 ARG A O 1
ATOM 1108 N N . SER A 1 136 ? 14.695 -8.644 -12.109 1.00 94.06 136 SER A N 1
ATOM 1109 C CA . SER A 1 136 ? 15.909 -8.277 -12.842 1.00 94.06 136 SER A CA 1
ATOM 1110 C C . SER A 1 136 ? 15.793 -6.906 -13.508 1.00 94.06 136 SER A C 1
ATOM 1112 O O . SER A 1 136 ? 16.823 -6.340 -13.874 1.00 94.06 136 SER A O 1
ATOM 1114 N N . GLU A 1 137 ? 14.585 -6.344 -13.607 1.00 95.50 137 GLU A N 1
ATOM 1115 C CA . GLU A 1 137 ? 14.344 -5.032 -14.196 1.00 95.50 137 GLU A CA 1
ATOM 1116 C C . GLU A 1 137 ? 14.874 -3.929 -13.285 1.00 95.50 137 GLU A C 1
ATOM 1118 O O . GLU A 1 137 ? 14.293 -3.542 -12.263 1.00 95.50 137 GLU A O 1
ATOM 1123 N N . LYS A 1 138 ? 16.054 -3.442 -13.659 1.00 94.94 138 LYS A N 1
ATOM 1124 C CA . LYS A 1 138 ? 16.787 -2.418 -12.934 1.00 94.94 138 LYS A CA 1
ATOM 1125 C C . LYS A 1 138 ? 17.376 -1.436 -13.926 1.00 94.94 138 LYS A C 1
ATOM 1127 O O . LYS A 1 138 ? 17.914 -1.842 -14.953 1.00 94.94 138 LYS A O 1
ATOM 1132 N N . ILE A 1 139 ? 17.361 -0.159 -13.574 1.00 92.75 139 ILE A N 1
ATOM 1133 C CA . ILE A 1 139 ? 18.027 0.884 -14.348 1.00 92.75 139 ILE A CA 1
ATOM 1134 C C . ILE A 1 139 ? 19.244 1.409 -13.588 1.00 92.75 139 ILE A C 1
ATOM 1136 O O . ILE A 1 139 ? 19.259 1.482 -12.357 1.00 92.75 139 ILE A O 1
ATOM 1140 N N . LYS A 1 140 ? 20.304 1.744 -14.322 1.00 91.50 140 LYS A N 1
ATOM 1141 C CA . LYS A 1 140 ? 21.488 2.375 -13.747 1.00 91.50 140 LYS A CA 1
ATOM 1142 C C . LYS A 1 140 ? 21.209 3.863 -13.539 1.00 91.50 140 LYS A C 1
ATOM 1144 O O . LYS A 1 140 ? 21.102 4.608 -14.507 1.00 91.50 140 LYS A O 1
ATOM 1149 N N . CYS A 1 141 ? 21.155 4.294 -12.284 1.00 83.88 141 CYS A N 1
ATOM 1150 C CA . CYS A 1 141 ? 21.082 5.705 -11.917 1.00 83.88 141 CYS A CA 1
ATOM 1151 C C . CYS A 1 141 ? 22.356 6.076 -11.165 1.00 83.88 141 CYS A C 1
ATOM 1153 O O . CYS A 1 141 ? 22.680 5.494 -10.125 1.00 83.88 141 CYS A O 1
ATOM 1155 N N . ASP A 1 142 ? 23.111 7.017 -11.724 1.00 81.62 142 ASP A N 1
ATOM 1156 C CA . ASP A 1 142 ? 24.456 7.363 -11.273 1.00 81.62 142 ASP A CA 1
ATOM 1157 C C . ASP A 1 142 ? 25.362 6.116 -11.183 1.00 81.62 142 ASP A C 1
ATOM 1159 O O . ASP A 1 142 ? 25.659 5.454 -12.182 1.00 81.62 142 ASP A O 1
ATOM 1163 N N . LYS A 1 143 ? 25.798 5.768 -9.966 1.00 83.88 143 LYS A N 1
ATOM 1164 C CA . LYS A 1 143 ? 26.667 4.620 -9.667 1.00 83.88 143 LYS A CA 1
ATOM 1165 C C . LYS A 1 143 ? 25.910 3.424 -9.075 1.00 83.88 143 LYS A C 1
ATOM 1167 O O . LYS A 1 143 ? 26.554 2.486 -8.609 1.00 83.88 143 LYS A O 1
ATOM 1172 N N . ARG A 1 144 ? 24.571 3.446 -9.036 1.00 86.69 144 ARG A N 1
ATOM 1173 C CA . ARG A 1 144 ? 23.753 2.407 -8.385 1.00 86.69 144 ARG A CA 1
ATOM 1174 C C . ARG A 1 144 ? 22.702 1.844 -9.342 1.00 86.69 144 ARG A C 1
ATOM 1176 O O . ARG A 1 144 ? 22.110 2.572 -10.131 1.00 86.69 144 ARG A O 1
ATOM 1183 N N . MET A 1 145 ? 22.461 0.538 -9.252 1.00 90.81 145 MET A N 1
ATOM 1184 C CA . MET A 1 145 ? 21.322 -0.098 -9.918 1.00 90.81 145 MET A CA 1
ATOM 1185 C C . MET A 1 145 ? 20.072 0.117 -9.069 1.00 90.81 145 MET A C 1
ATOM 1187 O O . MET A 1 145 ? 20.078 -0.205 -7.881 1.00 90.81 145 MET A O 1
ATOM 1191 N N . GLN A 1 146 ? 19.017 0.646 -9.675 1.00 91.44 146 GLN A N 1
ATOM 1192 C CA . GLN A 1 146 ? 17.742 0.932 -9.027 1.00 91.44 146 GLN A CA 1
ATOM 1193 C C . GLN A 1 146 ? 16.677 -0.012 -9.565 1.00 91.44 146 GLN A C 1
ATOM 1195 O O . GLN A 1 146 ? 16.561 -0.177 -10.777 1.00 91.44 146 GLN A O 1
ATOM 1200 N N . ALA A 1 147 ? 15.927 -0.654 -8.671 1.00 92.81 147 ALA A N 1
ATOM 1201 C CA . ALA A 1 147 ? 14.852 -1.558 -9.057 1.00 92.81 147 ALA A CA 1
ATOM 1202 C C . ALA A 1 147 ? 13.655 -0.783 -9.614 1.00 92.81 147 ALA A C 1
ATOM 1204 O O . ALA A 1 147 ? 13.259 0.240 -9.056 1.00 92.81 147 ALA A O 1
ATOM 1205 N N . MET A 1 148 ? 13.087 -1.292 -10.705 1.00 95.69 148 MET A N 1
ATOM 1206 C CA . MET A 1 148 ? 11.889 -0.727 -11.328 1.00 95.69 148 MET A CA 1
ATOM 1207 C C . MET A 1 148 ? 10.614 -1.190 -10.612 1.00 95.69 148 MET A C 1
ATOM 1209 O O . MET A 1 148 ? 9.656 -0.425 -10.487 1.00 95.69 148 MET A O 1
ATOM 1213 N N . TYR A 1 149 ? 10.644 -2.405 -10.060 1.00 96.31 149 TYR A N 1
ATOM 1214 C CA . TYR A 1 149 ? 9.566 -3.006 -9.280 1.00 96.31 149 TYR A CA 1
ATOM 1215 C C . TYR A 1 149 ? 9.988 -3.285 -7.842 1.00 96.31 149 TYR A C 1
ATOM 1217 O O . TYR A 1 149 ? 11.140 -3.605 -7.543 1.00 96.31 149 TYR A O 1
ATOM 1225 N N . HIS A 1 150 ? 9.015 -3.216 -6.942 1.00 94.19 150 HIS A N 1
ATOM 1226 C CA . HIS A 1 150 ? 9.151 -3.487 -5.524 1.00 94.19 150 HIS A CA 1
ATOM 1227 C C . HIS A 1 150 ? 8.179 -4.581 -5.077 1.00 94.19 150 HIS A C 1
ATOM 1229 O O . HIS A 1 150 ? 7.062 -4.709 -5.584 1.00 94.19 150 HIS A O 1
ATOM 1235 N N . ARG A 1 151 ? 8.591 -5.299 -4.027 1.00 93.69 151 ARG A N 1
ATOM 1236 C CA . ARG A 1 151 ? 7.685 -6.040 -3.144 1.00 93.69 151 ARG A CA 1
ATOM 1237 C C . ARG A 1 151 ? 6.873 -5.015 -2.348 1.00 93.69 151 ARG A C 1
ATOM 1239 O O . ARG A 1 151 ? 7.348 -4.488 -1.332 1.00 93.69 151 ARG A O 1
ATOM 1246 N N . THR A 1 152 ? 5.713 -4.661 -2.887 1.00 94.50 152 THR A N 1
ATOM 1247 C CA . THR A 1 152 ? 4.882 -3.542 -2.437 1.00 94.50 152 THR A CA 1
ATOM 1248 C C . THR A 1 152 ? 3.842 -4.040 -1.450 1.00 94.50 152 THR A C 1
ATOM 1250 O O . THR A 1 152 ? 3.187 -5.049 -1.691 1.00 94.50 152 THR A O 1
ATOM 1253 N N . HIS A 1 153 ? 3.698 -3.348 -0.323 1.00 94.06 153 HIS A N 1
ATOM 1254 C CA . HIS A 1 153 ? 2.706 -3.698 0.687 1.00 94.06 153 HIS A CA 1
ATOM 1255 C C . HIS A 1 153 ? 1.322 -3.153 0.316 1.00 94.06 153 HIS A C 1
ATOM 1257 O O . HIS A 1 153 ? 1.198 -2.010 -0.114 1.00 94.06 153 HIS A O 1
ATOM 1263 N N . LEU A 1 154 ? 0.270 -3.936 0.564 1.00 95.31 154 LEU A N 1
ATOM 1264 C CA . LEU A 1 154 ? -1.112 -3.445 0.554 1.00 95.31 154 LEU A CA 1
ATOM 1265 C C . LEU A 1 154 ? -1.431 -2.581 1.778 1.00 95.31 154 LEU A C 1
ATOM 1267 O O . LEU A 1 154 ? -2.261 -1.682 1.713 1.00 95.31 154 LEU A O 1
ATOM 1271 N N . LEU A 1 155 ? -0.815 -2.881 2.921 1.00 94.31 155 LEU A N 1
ATOM 1272 C CA . LEU A 1 155 ? -0.941 -2.089 4.140 1.00 94.31 155 LEU A CA 1
ATOM 1273 C C . LEU A 1 155 ? 0.459 -1.745 4.626 1.00 94.31 155 LEU A C 1
ATOM 1275 O O . LEU A 1 155 ? 1.267 -2.666 4.767 1.00 94.31 155 LEU A O 1
ATOM 1279 N N . PRO A 1 156 ? 0.7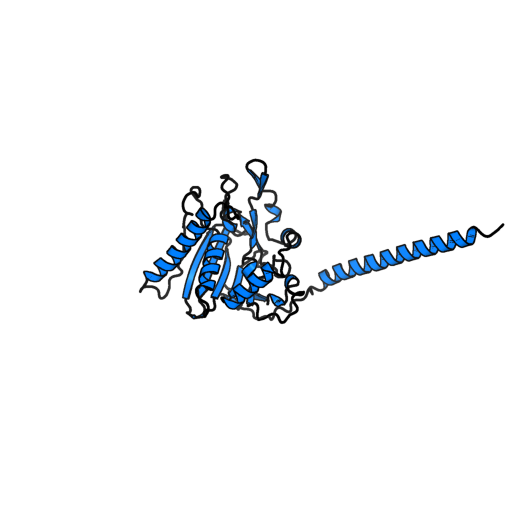54 -0.476 4.947 1.00 91.44 156 PRO A N 1
ATOM 1280 C CA . PRO A 1 156 ? 2.080 -0.120 5.424 1.00 91.44 156 PRO A CA 1
ATOM 1281 C C . PRO A 1 156 ? 2.420 -0.926 6.672 1.00 91.44 156 PRO A C 1
ATOM 1283 O O . PRO A 1 156 ? 1.554 -1.151 7.516 1.00 91.44 156 PRO A O 1
ATOM 1286 N N . PHE A 1 157 ? 3.695 -1.276 6.853 1.00 88.19 157 PHE A N 1
ATOM 1287 C CA . PHE A 1 157 ? 4.156 -2.078 7.994 1.00 88.19 157 PHE A CA 1
ATOM 1288 C C . PHE A 1 157 ? 3.614 -1.576 9.345 1.00 88.19 157 PHE A C 1
ATOM 1290 O O . PHE A 1 157 ? 3.167 -2.341 10.189 1.00 88.19 157 PHE A O 1
ATOM 1297 N N . ARG A 1 158 ? 3.544 -0.255 9.553 1.00 87.50 158 ARG A N 1
ATOM 1298 C CA . ARG A 1 158 ? 3.013 0.346 10.796 1.00 87.50 158 ARG A CA 1
ATOM 1299 C C . ARG A 1 158 ? 1.515 0.082 11.028 1.00 87.50 158 ARG A C 1
ATOM 1301 O O . ARG A 1 158 ? 1.023 0.275 12.140 1.00 87.50 158 ARG A O 1
ATOM 1308 N N . PHE A 1 159 ? 0.782 -0.315 9.992 1.00 90.62 159 PHE A N 1
ATOM 1309 C CA . PHE A 1 159 ? -0.645 -0.629 10.006 1.00 90.62 159 PHE A CA 1
ATOM 1310 C C . PHE A 1 159 ? -0.924 -2.137 10.090 1.00 90.62 159 PHE A C 1
ATOM 1312 O O . PHE A 1 159 ? -2.076 -2.508 10.306 1.00 90.62 159 PHE A O 1
ATOM 1319 N N . CYS A 1 160 ? 0.074 -3.007 9.968 1.00 87.50 160 CYS A N 1
ATOM 1320 C CA . CYS A 1 160 ? -0.138 -4.458 10.031 1.00 87.50 160 CYS A CA 1
ATOM 1321 C C . CYS A 1 160 ? 0.853 -5.196 10.938 1.00 87.50 160 CYS A C 1
ATOM 1323 O O . CYS A 1 160 ? 0.485 -6.219 11.497 1.00 87.50 160 CYS A O 1
ATOM 1325 N N . LEU A 1 161 ? 2.046 -4.638 11.157 1.00 85.25 161 LEU A N 1
ATOM 1326 C CA . LEU A 1 161 ? 3.170 -5.242 11.880 1.00 85.25 161 LEU A CA 1
ATOM 1327 C C . LEU A 1 161 ? 3.643 -6.581 11.286 1.00 85.25 161 LEU A C 1
ATOM 1329 O O . LEU A 1 161 ? 4.142 -7.423 12.023 1.00 85.25 161 LEU A O 1
ATOM 1333 N N . SER A 1 162 ? 3.492 -6.765 9.972 1.00 82.94 162 SER A N 1
ATOM 1334 C CA . SER A 1 162 ? 4.006 -7.919 9.226 1.00 82.94 162 SER A CA 1
ATOM 1335 C C . SER A 1 162 ? 4.698 -7.444 7.952 1.00 82.94 162 SER A C 1
ATOM 1337 O O . SER A 1 162 ? 4.237 -6.493 7.321 1.00 82.94 162 SER A O 1
ATOM 1339 N N . GLU A 1 163 ? 5.780 -8.126 7.570 1.00 78.62 163 GLU A N 1
ATOM 1340 C CA . GLU A 1 163 ? 6.456 -7.938 6.273 1.00 78.62 163 GLU A CA 1
ATOM 1341 C C . GLU A 1 163 ? 5.872 -8.857 5.178 1.00 78.62 163 GLU A C 1
ATOM 1343 O O . GLU A 1 163 ? 6.448 -8.974 4.101 1.00 78.62 163 GLU A O 1
ATOM 1348 N N . GLY A 1 164 ? 4.746 -9.533 5.448 1.00 70.50 164 GLY A N 1
ATOM 1349 C CA . GLY A 1 164 ? 4.175 -10.575 4.583 1.00 70.50 164 GLY A CA 1
ATOM 1350 C C . GLY A 1 164 ? 4.671 -11.994 4.894 1.00 70.50 164 GLY A C 1
ATOM 1351 O O . GLY A 1 164 ? 4.382 -12.921 4.145 1.00 70.50 164 GLY A O 1
ATOM 1352 N N . ASP A 1 165 ? 5.401 -12.154 5.997 1.00 67.75 165 ASP A N 1
ATOM 1353 C CA . ASP A 1 165 ? 5.952 -13.402 6.532 1.00 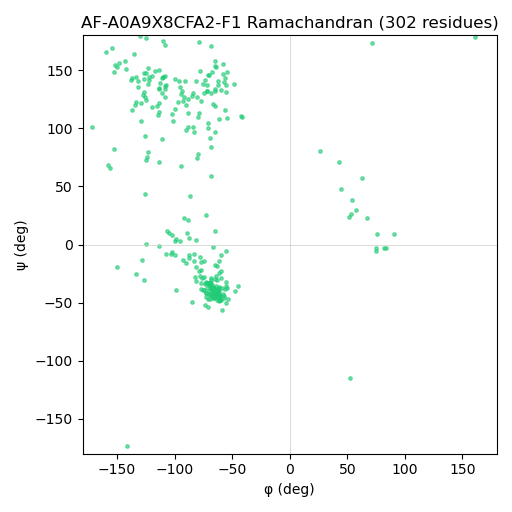67.75 165 ASP A CA 1
ATOM 1354 C C . ASP A 1 165 ? 4.883 -14.308 7.160 1.00 67.75 165 ASP A C 1
ATOM 1356 O O . ASP A 1 165 ? 4.753 -15.474 6.795 1.00 67.75 165 ASP A O 1
ATOM 1360 N N . ASP A 1 166 ? 4.089 -13.749 8.074 1.00 64.56 166 ASP A N 1
ATOM 1361 C CA . ASP A 1 166 ? 3.003 -14.448 8.771 1.00 64.56 166 ASP A CA 1
ATOM 1362 C C . ASP A 1 166 ? 1.610 -13.991 8.281 1.00 64.56 166 ASP A C 1
ATOM 1364 O O . ASP A 1 166 ? 0.591 -14.587 8.626 1.00 64.56 166 ASP A O 1
ATOM 1368 N N . MET A 1 167 ? 1.551 -12.941 7.448 1.00 71.62 167 MET A N 1
ATOM 1369 C CA . MET A 1 167 ? 0.342 -12.492 6.748 1.00 71.62 167 MET A CA 1
ATOM 1370 C C . MET A 1 167 ? 0.474 -12.761 5.251 1.00 71.62 167 MET A C 1
ATOM 1372 O O . MET A 1 167 ? 0.941 -11.915 4.484 1.00 71.62 167 MET A O 1
ATOM 1376 N N . THR A 1 168 ? 0.021 -13.938 4.821 1.00 70.62 168 THR A N 1
ATOM 1377 C CA . THR A 1 168 ? -0.009 -14.291 3.398 1.00 70.62 168 THR A CA 1
ATOM 1378 C C . THR A 1 168 ? -0.811 -13.264 2.597 1.00 70.62 168 THR A C 1
ATOM 1380 O O . THR A 1 168 ? -1.857 -12.791 3.053 1.00 70.62 168 THR A O 1
ATOM 1383 N N . ASN A 1 169 ? -0.355 -12.977 1.376 1.00 85.00 169 ASN A N 1
ATOM 1384 C CA . ASN A 1 169 ? -1.037 -12.124 0.391 1.00 85.00 169 ASN A CA 1
ATOM 1385 C C . ASN A 1 169 ? -1.128 -10.641 0.787 1.00 85.00 169 ASN A C 1
ATOM 1387 O O . ASN A 1 169 ? -1.997 -9.922 0.300 1.00 85.00 169 ASN A O 1
ATOM 1391 N N . LEU A 1 170 ? -0.235 -10.178 1.667 1.00 89.62 170 LEU A N 1
ATOM 1392 C CA . LEU A 1 170 ? -0.095 -8.765 2.028 1.00 89.62 170 LEU A CA 1
ATOM 1393 C C . LEU A 1 170 ? 0.736 -7.967 1.008 1.00 89.62 170 LEU A C 1
ATOM 1395 O O . LEU A 1 170 ? 0.670 -6.736 0.980 1.00 89.62 170 LEU A O 1
ATOM 1399 N N . LEU A 1 171 ? 1.525 -8.663 0.188 1.00 93.25 171 LEU A N 1
ATOM 1400 C CA . LEU A 1 171 ? 2.436 -8.078 -0.787 1.00 93.25 171 LEU A CA 1
ATOM 1401 C C . LEU A 1 171 ? 1.960 -8.327 -2.215 1.00 93.25 171 LEU A C 1
ATOM 1403 O O . LEU A 1 171 ? 1.489 -9.415 -2.531 1.00 93.25 171 LEU A O 1
ATOM 1407 N N . PHE A 1 172 ? 2.181 -7.351 -3.088 1.00 95.88 172 PHE A N 1
ATOM 1408 C CA . PHE A 1 172 ? 1.998 -7.470 -4.532 1.00 95.88 172 PHE A CA 1
ATOM 1409 C C . PHE A 1 172 ? 3.181 -6.838 -5.281 1.00 95.88 172 PHE A C 1
ATOM 1411 O O . PHE A 1 172 ? 3.975 -6.081 -4.710 1.00 95.88 172 PHE A O 1
ATOM 1418 N N . THR A 1 173 ? 3.313 -7.154 -6.567 1.00 97.25 173 THR A N 1
ATOM 1419 C CA . THR A 1 173 ? 4.331 -6.547 -7.432 1.00 97.25 173 THR A CA 1
ATOM 1420 C C . THR A 1 173 ? 3.868 -5.164 -7.878 1.00 97.25 173 THR A C 1
ATOM 1422 O O . THR A 1 173 ? 2.929 -5.037 -8.658 1.00 97.25 173 THR A O 1
ATOM 1425 N N . GLY A 1 174 ? 4.516 -4.118 -7.368 1.00 97.31 174 GLY A N 1
ATOM 1426 C CA . GLY A 1 174 ? 4.203 -2.724 -7.703 1.00 97.31 174 GLY A CA 1
ATOM 1427 C C . GLY A 1 174 ? 5.434 -1.988 -8.213 1.00 97.31 174 GLY A C 1
ATOM 1428 O O . GLY A 1 174 ? 6.543 -2.285 -7.770 1.00 97.31 174 GLY A O 1
ATOM 1429 N N . THR A 1 175 ? 5.272 -1.035 -9.127 1.00 97.31 175 THR A N 1
ATOM 1430 C CA . THR A 1 175 ? 6.378 -0.196 -9.600 1.00 97.31 175 THR A CA 1
ATOM 1431 C C . THR A 1 175 ? 6.922 0.682 -8.470 1.00 97.31 175 THR A C 1
ATOM 1433 O O . THR A 1 175 ? 6.233 0.996 -7.491 1.00 97.31 175 THR A O 1
ATOM 1436 N N . ALA A 1 176 ? 8.171 1.131 -8.607 1.00 94.06 176 ALA A N 1
ATOM 1437 C CA . ALA A 1 176 ? 8.749 2.129 -7.710 1.00 94.06 176 ALA A CA 1
ATOM 1438 C C . ALA A 1 176 ? 7.899 3.414 -7.655 1.00 94.06 176 ALA A C 1
ATOM 1440 O O . ALA A 1 176 ? 7.787 4.041 -6.594 1.00 94.06 176 ALA A O 1
ATOM 1441 N N . HIS A 1 177 ? 7.246 3.756 -8.770 1.00 92.75 177 HIS A N 1
ATOM 1442 C CA . HIS A 1 177 ? 6.392 4.933 -8.886 1.00 92.75 177 HIS A CA 1
ATOM 1443 C C . HIS A 1 177 ? 5.099 4.769 -8.091 1.00 92.75 177 HIS A C 1
ATOM 1445 O O . HIS A 1 177 ? 4.771 5.640 -7.284 1.00 92.75 177 HIS A O 1
ATOM 1451 N N . LEU A 1 178 ? 4.424 3.624 -8.217 1.00 94.50 178 LEU A N 1
ATOM 1452 C CA . LEU A 1 178 ? 3.240 3.317 -7.418 1.00 94.50 178 LEU A CA 1
ATOM 1453 C C . LEU A 1 178 ? 3.562 3.240 -5.918 1.00 94.50 178 LEU A C 1
ATOM 1455 O O . LEU A 1 178 ? 2.829 3.801 -5.105 1.00 94.50 178 LEU A O 1
ATOM 1459 N N . ASN A 1 179 ? 4.649 2.561 -5.542 1.00 95.19 179 ASN A N 1
ATOM 1460 C CA . ASN A 1 179 ? 4.977 2.316 -4.137 1.00 95.19 179 ASN A CA 1
ATOM 1461 C C . ASN A 1 179 ? 5.435 3.585 -3.400 1.00 95.19 179 ASN A C 1
ATOM 1463 O O . ASN A 1 179 ? 4.892 3.913 -2.350 1.00 95.19 179 ASN A O 1
ATOM 1467 N N . SER A 1 180 ? 6.437 4.294 -3.932 1.00 89.88 180 SER A N 1
ATOM 1468 C CA . SER A 1 180 ? 7.080 5.421 -3.232 1.00 89.88 180 SER A CA 1
ATOM 1469 C C . SER A 1 180 ? 7.080 6.731 -4.012 1.00 89.88 180 SER A C 1
ATOM 1471 O O . SER A 1 180 ? 7.666 7.708 -3.558 1.00 89.88 180 SER A O 1
ATOM 1473 N N . GLY A 1 181 ? 6.505 6.763 -5.214 1.00 89.00 181 GLY A N 1
ATOM 1474 C CA . GLY A 1 181 ? 6.515 7.952 -6.067 1.00 89.00 181 GLY A CA 1
ATOM 1475 C C . GLY A 1 181 ? 7.808 8.127 -6.868 1.00 89.00 181 GLY A C 1
ATOM 1476 O O . GLY A 1 181 ? 7.902 9.060 -7.663 1.00 89.00 181 GLY A O 1
ATOM 1477 N N . SER A 1 182 ? 8.796 7.249 -6.671 1.00 88.88 182 SER A N 1
ATOM 1478 C CA . SER A 1 182 ? 10.089 7.310 -7.356 1.00 88.88 182 SER A CA 1
ATOM 1479 C C . SER A 1 182 ? 9.952 6.834 -8.796 1.00 88.88 182 SER A C 1
ATOM 1481 O O . SER A 1 182 ? 9.321 5.817 -9.053 1.00 88.88 182 SER A O 1
ATOM 1483 N N . ARG A 1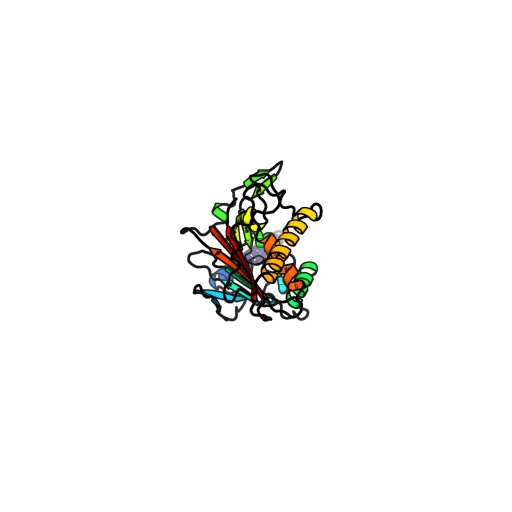 183 ? 10.603 7.525 -9.728 1.00 89.44 183 ARG A N 1
ATOM 1484 C CA . ARG A 1 183 ? 10.648 7.197 -11.157 1.00 89.44 183 ARG A CA 1
ATOM 1485 C C . ARG A 1 183 ? 12.109 7.035 -11.578 1.00 89.44 183 ARG A C 1
ATOM 1487 O O . ARG A 1 183 ? 12.700 7.984 -12.107 1.00 89.44 183 ARG A O 1
ATOM 1494 N N . PRO A 1 184 ? 12.732 5.872 -11.293 1.00 90.25 184 PRO A N 1
ATOM 1495 C CA . PRO A 1 184 ? 14.153 5.651 -11.549 1.00 90.25 184 PRO A CA 1
ATOM 1496 C C . PRO A 1 184 ? 14.552 5.914 -13.005 1.00 90.25 184 PRO A C 1
ATOM 1498 O O . PRO A 1 184 ? 15.603 6.493 -13.260 1.00 90.25 184 PRO A O 1
ATOM 1501 N N . GLN A 1 185 ? 13.680 5.587 -13.959 1.00 90.06 185 GLN A N 1
ATOM 1502 C CA . GLN A 1 185 ? 13.881 5.833 -15.387 1.00 90.06 185 GLN A CA 1
ATOM 1503 C C . GLN A 1 185 ? 13.981 7.314 -15.773 1.00 90.06 185 GLN A C 1
ATOM 1505 O O . GLN A 1 185 ? 14.497 7.635 -16.837 1.00 90.06 185 GLN A O 1
ATOM 1510 N N . LEU A 1 186 ? 13.513 8.217 -14.908 1.00 89.06 186 LEU A N 1
ATOM 1511 C CA . LEU A 1 186 ? 13.648 9.666 -15.064 1.00 89.06 186 LEU A CA 1
ATOM 1512 C C . LEU A 1 186 ? 14.687 10.262 -14.107 1.00 89.06 186 LEU A C 1
ATOM 1514 O O . LEU A 1 186 ? 14.723 11.478 -13.932 1.00 89.06 186 LEU A O 1
ATOM 1518 N N . HIS A 1 187 ? 15.487 9.421 -13.440 1.00 86.50 187 HIS A N 1
ATOM 1519 C CA . HIS A 1 187 ? 16.408 9.826 -12.373 1.00 86.50 187 HIS A CA 1
ATOM 1520 C C . HIS A 1 187 ? 15.718 10.635 -11.257 1.00 86.50 187 HIS A C 1
ATOM 1522 O O . HIS A 1 187 ? 16.352 11.427 -10.561 1.00 86.50 187 HIS A O 1
ATOM 1528 N N . TYR A 1 188 ? 14.410 10.426 -11.070 1.00 84.88 188 TYR A N 1
ATOM 1529 C CA . TYR A 1 188 ? 13.621 11.100 -10.051 1.00 84.88 188 TYR A CA 1
ATOM 1530 C C . TYR A 1 188 ? 13.391 10.156 -8.880 1.00 84.88 188 TYR A C 1
ATOM 1532 O O . TYR A 1 188 ? 12.672 9.163 -8.982 1.00 84.88 188 TYR A O 1
ATOM 1540 N N . PHE A 1 189 ? 13.988 10.481 -7.743 1.00 83.00 189 PHE A N 1
ATOM 1541 C CA . PHE A 1 189 ? 13.819 9.728 -6.511 1.00 83.00 189 PHE A CA 1
ATOM 1542 C C . PHE A 1 189 ? 13.089 10.598 -5.516 1.00 83.00 189 PHE A C 1
ATOM 1544 O O . PHE A 1 189 ? 13.425 11.766 -5.351 1.00 83.00 189 PHE A O 1
ATOM 1551 N N . VAL A 1 190 ? 12.096 10.018 -4.857 1.00 74.69 190 VAL A N 1
ATOM 1552 C CA . VAL A 1 190 ? 11.360 10.656 -3.774 1.00 74.69 190 VAL A CA 1
ATOM 1553 C C . VAL A 1 190 ? 12.157 10.321 -2.497 1.00 74.69 190 VAL A C 1
ATOM 1555 O O . VAL A 1 190 ? 12.141 9.168 -2.060 1.00 74.69 190 VAL A O 1
ATOM 1558 N N . PRO A 1 191 ? 12.984 11.248 -1.956 1.00 62.22 191 PRO A N 1
ATOM 1559 C CA . PRO A 1 191 ? 13.945 10.937 -0.890 1.00 62.22 191 PRO A CA 1
ATOM 1560 C C . PRO A 1 191 ? 13.297 10.514 0.437 1.00 62.22 191 PRO A C 1
ATOM 1562 O O . PRO A 1 191 ? 12.654 11.307 1.104 1.00 62.22 191 PRO A O 1
ATOM 1565 N N . ASN A 1 192 ? 13.568 9.303 0.923 1.00 52.38 192 ASN A N 1
ATOM 1566 C CA . ASN A 1 192 ? 13.052 8.832 2.221 1.00 52.38 192 ASN A CA 1
ATOM 1567 C C . ASN A 1 192 ? 13.606 9.574 3.461 1.00 52.38 192 ASN A C 1
ATOM 1569 O O . ASN A 1 192 ? 13.169 9.297 4.582 1.00 52.38 192 ASN A O 1
ATOM 1573 N N . ASP A 1 193 ? 14.521 10.530 3.273 1.00 41.53 193 ASP A N 1
ATOM 1574 C CA . ASP A 1 193 ? 15.325 11.124 4.336 1.00 41.53 193 ASP A CA 1
ATOM 1575 C C . ASP A 1 193 ? 15.003 12.606 4.580 1.00 41.53 193 ASP A C 1
ATOM 1577 O O . ASP A 1 193 ? 14.663 13.378 3.682 1.00 41.53 193 ASP A O 1
ATOM 1581 N N . ASN A 1 194 ? 15.196 13.018 5.835 1.00 39.72 194 ASN A N 1
ATOM 1582 C CA . ASN A 1 194 ? 14.915 14.346 6.395 1.00 39.72 194 ASN A CA 1
ATOM 1583 C C . ASN A 1 194 ? 15.572 15.551 5.679 1.00 39.72 194 ASN A C 1
ATOM 1585 O O . ASN A 1 194 ? 15.299 16.686 6.068 1.00 39.72 194 ASN A O 1
ATOM 1589 N N . LEU A 1 195 ? 16.434 15.333 4.682 1.00 36.34 195 LEU A N 1
ATOM 1590 C CA . LEU A 1 195 ? 17.169 16.378 3.957 1.00 36.34 195 LEU A CA 1
ATOM 1591 C C . LEU A 1 195 ? 16.306 17.127 2.930 1.00 36.34 195 LEU A C 1
ATOM 1593 O O . LEU A 1 195 ? 16.598 18.274 2.619 1.00 36.34 195 LEU A O 1
ATOM 1597 N N . PHE A 1 196 ? 15.209 16.519 2.468 1.00 45.59 196 PHE A N 1
ATOM 1598 C CA . PHE A 1 196 ? 14.223 17.149 1.580 1.00 45.59 196 PHE A CA 1
ATOM 1599 C C . PHE A 1 196 ? 12.814 17.048 2.170 1.00 45.59 196 PHE A C 1
ATOM 1601 O O . PHE A 1 196 ? 11.847 16.745 1.460 1.00 45.59 196 PHE A O 1
ATOM 1608 N N . LYS A 1 197 ? 12.699 17.304 3.485 1.00 45.94 197 LYS A N 1
ATOM 1609 C CA . LYS A 1 197 ? 11.411 17.411 4.195 1.00 45.94 197 LYS A CA 1
ATOM 1610 C C . LYS A 1 197 ? 10.404 18.245 3.412 1.00 45.94 197 LYS A C 1
ATOM 1612 O O . LYS A 1 197 ? 9.236 17.884 3.389 1.00 45.94 197 LYS A O 1
ATOM 1617 N N . ASP A 1 198 ? 10.875 19.276 2.724 1.00 45.38 198 ASP A N 1
ATOM 1618 C CA . ASP A 1 198 ? 10.060 20.220 1.978 1.00 45.38 198 ASP A CA 1
ATOM 1619 C C . ASP A 1 198 ? 9.220 19.539 0.891 1.00 45.38 198 ASP A C 1
ATOM 1621 O O . ASP A 1 198 ? 7.999 19.612 0.961 1.00 45.38 198 ASP A O 1
ATOM 1625 N N . SER A 1 199 ? 9.795 18.785 -0.057 1.00 50.22 199 SER A N 1
ATOM 1626 C CA . SER A 1 199 ? 8.986 18.219 -1.160 1.00 50.22 199 SER A CA 1
ATOM 1627 C C . SER A 1 199 ? 7.931 17.205 -0.683 1.00 50.22 199 SER A C 1
ATOM 1629 O O . SER A 1 199 ? 6.806 17.199 -1.183 1.00 50.22 199 SER A O 1
ATOM 1631 N N . PHE A 1 200 ? 8.242 16.403 0.340 1.00 57.09 200 PHE A N 1
ATOM 1632 C CA . PHE A 1 200 ? 7.299 15.446 0.933 1.00 57.09 200 PHE A CA 1
ATOM 1633 C C . PHE A 1 200 ? 6.227 16.115 1.764 1.00 57.09 200 PHE A C 1
ATOM 1635 O O . PHE A 1 200 ? 5.052 15.767 1.665 1.00 57.09 200 PHE A O 1
ATOM 1642 N N . TYR A 1 201 ? 6.638 17.060 2.604 1.00 57.69 201 TYR A N 1
ATOM 1643 C CA . TYR A 1 201 ? 5.729 17.832 3.422 1.00 57.69 201 TYR A CA 1
ATOM 1644 C C . TYR A 1 201 ? 4.780 18.629 2.529 1.00 57.69 201 TYR A C 1
ATOM 1646 O O . TYR A 1 201 ? 3.584 18.614 2.782 1.00 57.69 201 TYR A O 1
ATOM 1654 N N . TYR A 1 202 ? 5.253 19.203 1.417 1.00 60.75 202 TYR A N 1
ATOM 1655 C CA . TYR A 1 202 ? 4.397 19.863 0.430 1.00 60.75 202 TYR A CA 1
ATOM 1656 C C . TYR A 1 202 ? 3.428 18.896 -0.255 1.00 60.75 202 TYR A C 1
ATOM 1658 O O . TYR A 1 202 ? 2.243 19.212 -0.350 1.00 60.75 202 TYR A O 1
ATOM 1666 N N . ARG A 1 203 ? 3.874 17.703 -0.676 1.00 67.94 203 ARG A N 1
ATOM 1667 C CA . ARG A 1 203 ? 2.981 16.673 -1.244 1.00 67.94 203 ARG A CA 1
ATOM 1668 C C . ARG A 1 203 ? 1.902 16.254 -0.250 1.00 67.94 203 ARG A C 1
ATOM 1670 O O . ARG A 1 203 ? 0.722 16.252 -0.597 1.00 67.94 203 ARG A O 1
ATOM 1677 N N . GLN A 1 204 ? 2.293 15.967 0.991 1.00 67.31 204 GLN A N 1
ATOM 1678 C CA . GLN A 1 204 ? 1.381 15.570 2.060 1.00 67.31 204 GLN A CA 1
ATOM 1679 C C . GLN A 1 204 ? 0.433 16.705 2.452 1.00 67.31 204 GLN A C 1
ATOM 1681 O O . GLN A 1 204 ? -0.757 16.452 2.629 1.00 67.31 204 GLN A O 1
ATOM 1686 N N . LEU A 1 205 ? 0.926 17.937 2.600 1.00 66.19 205 LEU A N 1
ATOM 1687 C CA . LEU A 1 205 ? 0.117 19.109 2.928 1.00 66.19 205 LEU A CA 1
ATOM 1688 C C . LEU A 1 205 ? -0.889 19.400 1.825 1.00 66.19 205 LEU A C 1
ATOM 1690 O O . LEU A 1 205 ? -2.062 19.573 2.131 1.00 66.19 205 LEU A O 1
ATOM 1694 N N . TYR A 1 206 ? -0.458 19.409 0.564 1.00 69.44 206 TYR A N 1
ATOM 1695 C CA . TYR A 1 206 ? -1.342 19.658 -0.569 1.00 69.44 206 TYR A CA 1
ATOM 1696 C C . TYR A 1 206 ? -2.400 18.562 -0.696 1.00 69.44 206 TYR A C 1
ATOM 1698 O O . TYR A 1 206 ? -3.582 18.862 -0.835 1.00 69.44 206 TYR A O 1
ATOM 1706 N N . LEU A 1 207 ? -2.017 17.288 -0.567 1.00 71.25 207 LEU A N 1
ATOM 1707 C CA . LEU A 1 207 ? -2.972 16.181 -0.599 1.00 71.25 207 LEU A CA 1
ATOM 1708 C C . LEU A 1 207 ? -3.920 16.210 0.612 1.00 71.25 207 LEU A C 1
ATOM 1710 O O . LEU A 1 207 ? -5.120 15.980 0.471 1.00 71.25 207 LEU A O 1
ATOM 1714 N N . SER A 1 208 ? -3.411 16.551 1.797 1.00 69.50 208 SER A N 1
ATOM 1715 C CA . SER A 1 208 ? -4.228 16.732 3.003 1.00 69.50 208 SER A CA 1
ATOM 1716 C C . SER A 1 208 ? -5.203 17.893 2.84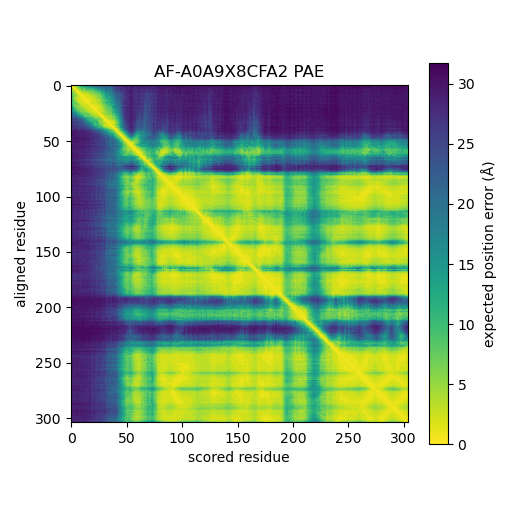8 1.00 69.50 208 SER A C 1
ATOM 1718 O O . SER A 1 208 ? -6.362 17.766 3.242 1.00 69.50 208 SER A O 1
ATOM 1720 N N . ASP A 1 209 ? -4.757 19.008 2.272 1.00 70.06 209 ASP A N 1
ATOM 1721 C CA . ASP A 1 209 ? -5.594 20.165 1.987 1.00 70.06 209 ASP A CA 1
ATOM 1722 C C . ASP A 1 209 ? -6.639 19.831 0.926 1.00 70.06 209 ASP A C 1
ATOM 1724 O O . ASP A 1 209 ? -7.809 20.109 1.145 1.00 70.06 209 ASP A O 1
ATOM 1728 N N . LEU A 1 210 ? -6.292 19.127 -0.153 1.00 66.88 210 LEU A N 1
ATOM 1729 C CA . LEU A 1 210 ? -7.257 18.637 -1.142 1.00 66.88 210 LEU A CA 1
ATOM 1730 C C . LEU A 1 210 ? -8.335 17.754 -0.509 1.00 66.88 210 LEU A C 1
ATOM 1732 O O . LEU A 1 210 ? -9.526 17.940 -0.777 1.00 66.88 210 LEU A O 1
ATOM 1736 N N . CYS A 1 211 ? -7.937 16.820 0.357 1.00 66.12 211 CYS A N 1
ATOM 1737 C CA . CYS A 1 211 ? -8.873 15.992 1.107 1.00 66.12 211 CYS A CA 1
ATOM 1738 C C . CYS A 1 211 ? -9.764 16.860 2.017 1.00 66.12 211 CYS A C 1
ATOM 1740 O O . CYS A 1 211 ? -10.981 16.689 2.029 1.00 66.12 211 CYS A O 1
ATOM 1742 N N . LYS A 1 212 ? -9.204 17.848 2.731 1.00 66.00 212 LYS A N 1
ATOM 1743 C CA . LYS A 1 212 ? -9.940 18.729 3.664 1.00 66.00 212 LYS A CA 1
ATOM 1744 C C . LYS A 1 212 ? -10.844 19.762 2.962 1.00 66.00 212 LYS A C 1
ATOM 1746 O O . LYS A 1 212 ? -11.975 19.986 3.398 1.00 66.00 212 LYS A O 1
ATOM 1751 N N . THR A 1 213 ? -10.394 20.387 1.879 1.00 55.34 213 THR A N 1
ATOM 1752 C CA . THR A 1 213 ? -11.108 21.441 1.132 1.00 55.34 213 THR A CA 1
ATOM 1753 C C . THR A 1 213 ? -12.246 20.877 0.294 1.00 55.34 213 THR A C 1
ATOM 1755 O O . THR A 1 213 ? -13.339 21.452 0.290 1.00 55.34 213 THR A O 1
ATOM 1758 N N . LYS A 1 214 ? -12.062 19.708 -0.337 1.00 51.59 214 LYS A N 1
ATOM 1759 C CA . LYS A 1 214 ? -13.162 19.004 -1.016 1.00 51.59 214 LYS A CA 1
ATOM 1760 C C . LYS A 1 214 ? -14.204 18.471 -0.026 1.00 51.59 214 LYS A C 1
ATOM 1762 O O . LYS A 1 214 ? -15.386 18.452 -0.363 1.00 51.59 214 LYS A O 1
ATOM 1767 N N . ILE A 1 215 ? -13.804 18.150 1.210 1.00 47.91 215 ILE A N 1
ATOM 1768 C CA . ILE A 1 215 ? -14.728 17.855 2.318 1.00 47.91 215 ILE A CA 1
ATOM 1769 C C . ILE A 1 215 ? -15.528 19.102 2.753 1.00 47.91 215 ILE A C 1
ATOM 1771 O O . ILE A 1 215 ? -16.710 18.974 3.068 1.00 47.91 215 ILE A O 1
ATOM 1775 N N . ARG A 1 216 ? -14.928 20.304 2.758 1.00 39.94 216 ARG A N 1
ATOM 1776 C CA . ARG A 1 216 ? -15.612 21.558 3.143 1.00 39.94 216 ARG A CA 1
ATOM 1777 C C . ARG A 1 216 ? -16.587 22.095 2.086 1.00 39.94 216 ARG A C 1
ATOM 1779 O O . ARG A 1 216 ? -17.556 22.747 2.454 1.00 39.94 216 ARG A O 1
ATOM 1786 N N . LYS A 1 217 ? -16.375 21.822 0.792 1.00 36.53 217 LYS A N 1
ATOM 1787 C CA . LYS A 1 217 ? -17.190 22.387 -0.305 1.00 36.53 217 LYS A CA 1
ATOM 1788 C C . LYS A 1 217 ? -18.466 21.611 -0.682 1.00 36.53 217 LYS A C 1
ATOM 1790 O O . LYS A 1 217 ? -19.125 22.012 -1.636 1.00 36.53 217 LYS A O 1
ATOM 1795 N N . LYS A 1 218 ? -18.873 20.543 0.019 1.00 41.19 218 LYS A N 1
ATOM 1796 C CA . LYS A 1 218 ? -20.043 19.741 -0.402 1.00 41.19 218 LYS A CA 1
ATOM 1797 C C . LYS A 1 218 ? -21.125 19.553 0.669 1.00 41.19 218 LYS A C 1
ATOM 1799 O O . LYS A 1 218 ? -21.168 18.557 1.380 1.00 41.19 218 LYS A O 1
ATOM 1804 N N . LYS A 1 219 ? -22.107 20.462 0.606 1.00 30.41 219 LYS A N 1
ATOM 1805 C CA . LYS A 1 219 ? -23.538 20.288 0.944 1.00 30.41 219 LYS A CA 1
ATOM 1806 C C . LYS A 1 219 ? -24.281 19.433 -0.116 1.00 30.41 219 LYS A C 1
ATOM 1808 O O . LYS A 1 219 ? -25.475 19.572 -0.325 1.00 30.41 219 LYS A O 1
ATOM 1813 N N . LEU A 1 220 ? -23.552 18.581 -0.832 1.00 30.02 220 LEU A N 1
ATOM 1814 C CA . LEU A 1 220 ? -23.987 17.806 -1.993 1.00 30.02 220 LEU A CA 1
ATOM 1815 C C . LEU A 1 220 ? -23.113 16.559 -2.005 1.00 30.02 220 LEU A C 1
ATOM 1817 O O . LEU A 1 220 ? -22.081 16.608 -2.644 1.00 30.02 220 LEU A O 1
ATOM 1821 N N . ILE A 1 221 ? -23.430 15.521 -1.230 1.00 35.00 221 ILE A N 1
ATOM 1822 C CA . ILE A 1 221 ? -22.949 14.135 -1.390 1.00 35.00 221 ILE A CA 1
ATOM 1823 C C . ILE A 1 221 ? -23.749 13.287 -0.401 1.00 35.00 221 ILE A C 1
ATOM 1825 O O . ILE A 1 221 ? -23.454 13.252 0.791 1.00 35.00 221 ILE A O 1
ATOM 1829 N N . LYS A 1 222 ? -24.759 12.589 -0.911 1.00 29.20 222 LYS A N 1
ATOM 1830 C CA . LYS A 1 222 ? -25.214 11.332 -0.314 1.00 29.20 222 LYS A CA 1
ATOM 1831 C C . LYS A 1 222 ? -24.454 10.142 -0.924 1.00 29.20 222 LYS A C 1
ATOM 1833 O O . LYS A 1 222 ? -24.409 9.087 -0.318 1.00 29.20 222 LYS A O 1
ATOM 1838 N N . GLU A 1 223 ? -23.785 10.328 -2.067 1.00 32.84 223 GLU A N 1
ATOM 1839 C CA . GLU A 1 223 ? -23.139 9.255 -2.835 1.00 32.84 223 GLU A CA 1
ATOM 1840 C C . GLU A 1 223 ? -21.998 9.775 -3.735 1.00 32.84 223 GLU A C 1
ATOM 1842 O O . GLU A 1 223 ? -22.088 9.730 -4.956 1.00 32.84 223 GLU A O 1
ATOM 1847 N N . SER A 1 224 ? -20.888 10.289 -3.200 1.00 31.50 224 SER A N 1
ATOM 1848 C CA . SER A 1 224 ? -19.689 10.378 -4.044 1.00 31.50 224 SER A CA 1
ATOM 1849 C C . SER A 1 224 ? -18.496 9.780 -3.343 1.00 31.50 224 SER A C 1
ATOM 1851 O O . SER A 1 224 ? -17.896 10.392 -2.457 1.00 31.50 224 SER A O 1
ATOM 1853 N N . ASN A 1 225 ? -18.125 8.601 -3.834 1.00 37.00 225 ASN A N 1
ATOM 1854 C CA . ASN A 1 225 ? -16.734 8.227 -3.982 1.00 37.00 225 ASN A CA 1
ATOM 1855 C C . ASN A 1 225 ? -16.007 9.469 -4.513 1.00 37.00 225 ASN A C 1
ATOM 1857 O O . ASN A 1 225 ? -16.267 9.926 -5.626 1.00 37.00 225 ASN A O 1
ATOM 1861 N N . ILE A 1 226 ? -15.173 10.097 -3.687 1.00 41.75 226 ILE A N 1
ATOM 1862 C CA . ILE A 1 226 ? -14.152 10.983 -4.229 1.00 41.75 226 ILE A CA 1
ATOM 1863 C C . ILE A 1 226 ? -13.273 10.011 -5.000 1.00 41.75 226 ILE A C 1
ATOM 1865 O O . ILE A 1 226 ? -12.519 9.305 -4.364 1.00 41.75 226 ILE A O 1
ATOM 1869 N N . THR A 1 227 ? -13.461 9.871 -6.307 1.00 40.94 227 THR A N 1
ATOM 1870 C CA . THR A 1 227 ? -12.540 9.146 -7.177 1.00 40.94 227 THR A CA 1
ATOM 1871 C C . THR A 1 227 ? -11.555 10.189 -7.658 1.00 40.94 227 THR A C 1
ATOM 1873 O O . THR A 1 227 ? -11.873 11.013 -8.515 1.00 40.94 227 THR A O 1
ATOM 1876 N N . ILE A 1 228 ? -10.387 10.246 -7.027 1.00 49.72 228 ILE A N 1
ATOM 1877 C CA . ILE A 1 228 ? -9.338 11.153 -7.470 1.00 49.72 228 ILE A CA 1
ATOM 1878 C C . ILE A 1 228 ? -8.612 10.519 -8.669 1.00 49.72 228 ILE A C 1
ATOM 1880 O O . ILE A 1 228 ? -7.496 10.031 -8.548 1.00 49.72 228 ILE A O 1
ATOM 1884 N N . GLN A 1 229 ? -9.242 10.508 -9.838 1.00 40.09 229 GLN A N 1
ATOM 1885 C CA . GLN A 1 229 ? -8.541 10.171 -11.076 1.00 40.09 229 GLN A CA 1
ATOM 1886 C C . GLN A 1 229 ? -7.653 11.360 -11.486 1.00 40.09 229 GLN A C 1
ATOM 1888 O O . GLN A 1 229 ? -8.107 12.503 -11.494 1.00 40.09 229 GLN A O 1
ATOM 1893 N N . HIS A 1 230 ? -6.380 11.084 -11.787 1.00 50.84 230 HIS A N 1
ATOM 1894 C CA . HIS A 1 230 ? -5.396 12.034 -12.330 1.00 50.84 230 HIS A CA 1
ATOM 1895 C C . HIS A 1 230 ? -5.025 13.242 -11.444 1.00 50.84 230 HIS A C 1
ATOM 1897 O O . HIS A 1 230 ? -5.112 14.382 -11.899 1.00 50.84 230 HIS A O 1
ATOM 1903 N N . ILE A 1 231 ? -4.533 13.040 -10.210 1.00 55.56 231 ILE A N 1
ATOM 1904 C CA . ILE A 1 231 ? -3.672 14.089 -9.628 1.00 55.56 231 ILE A CA 1
ATOM 1905 C C . ILE A 1 231 ? -2.222 13.839 -10.024 1.00 55.56 231 ILE A C 1
ATOM 1907 O O . ILE A 1 231 ? -1.589 12.886 -9.562 1.00 55.56 231 ILE A O 1
ATOM 1911 N N . SER A 1 232 ? -1.697 14.756 -10.829 1.00 60.91 232 SER A N 1
ATOM 1912 C CA . SER A 1 232 ? -0.263 14.911 -11.017 1.00 60.91 232 SER A CA 1
ATOM 1913 C C . SER A 1 232 ? 0.387 15.343 -9.707 1.00 60.91 232 SER A C 1
ATOM 1915 O O . SER A 1 232 ? -0.084 16.264 -9.036 1.00 60.91 232 SER A O 1
ATOM 1917 N N . ALA A 1 233 ? 1.487 14.696 -9.348 1.00 60.09 233 ALA A N 1
ATOM 1918 C CA . ALA A 1 233 ? 2.310 15.137 -8.241 1.00 60.09 233 ALA A CA 1
ATOM 1919 C C . ALA A 1 233 ? 2.784 16.589 -8.463 1.00 60.09 233 ALA A C 1
ATOM 1921 O O . ALA A 1 233 ? 3.133 16.945 -9.592 1.00 60.09 233 ALA A O 1
ATOM 1922 N N . PRO A 1 234 ? 2.816 17.433 -7.415 1.00 64.38 234 PRO A N 1
ATOM 1923 C CA . PRO A 1 234 ? 3.275 18.808 -7.546 1.00 64.38 234 PRO A CA 1
ATOM 1924 C C . PRO A 1 234 ? 4.759 18.869 -7.938 1.00 64.38 234 PRO A C 1
ATOM 1926 O O . PRO A 1 234 ? 5.546 17.974 -7.615 1.00 64.38 234 PRO A O 1
ATOM 1929 N N . SER A 1 235 ? 5.139 19.959 -8.612 1.00 60.50 235 SER A N 1
ATOM 1930 C CA . SER A 1 235 ? 6.538 20.307 -8.901 1.00 60.50 235 SER A CA 1
ATOM 1931 C C . SER A 1 235 ? 7.397 20.192 -7.626 1.00 60.50 235 SER A C 1
ATOM 1933 O O . SER A 1 235 ? 6.922 20.585 -6.556 1.00 60.50 235 SER A O 1
ATOM 1935 N N . PRO A 1 236 ? 8.626 19.639 -7.687 1.00 69.31 236 PRO A N 1
ATOM 1936 C CA . PRO A 1 236 ? 9.445 19.372 -8.878 1.00 69.31 236 PRO A CA 1
ATOM 1937 C C . PRO A 1 236 ? 9.262 17.975 -9.502 1.00 69.3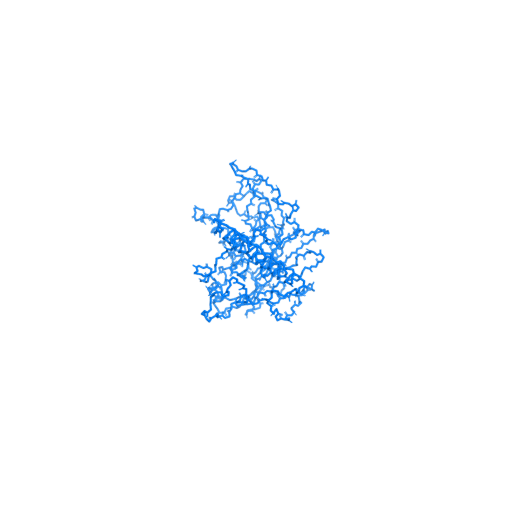1 236 PRO A C 1
ATOM 1939 O O . PRO A 1 236 ? 10.170 17.480 -10.165 1.00 69.31 236 PRO A O 1
ATOM 1942 N N . ALA A 1 237 ? 8.129 17.296 -9.282 1.00 74.75 237 ALA A N 1
ATOM 1943 C CA . ALA A 1 237 ? 7.903 15.987 -9.892 1.00 74.75 237 ALA A CA 1
ATOM 1944 C C . ALA A 1 237 ? 7.882 16.064 -11.440 1.00 74.75 237 ALA A C 1
ATOM 1946 O O . ALA A 1 237 ? 7.244 16.966 -11.991 1.00 74.75 237 ALA A O 1
ATOM 1947 N N . PRO A 1 238 ? 8.529 15.121 -12.159 1.00 81.12 238 PRO A N 1
ATOM 1948 C CA . PRO A 1 238 ? 8.493 15.072 -13.618 1.00 81.12 238 PRO A CA 1
ATOM 1949 C C . PRO A 1 238 ? 7.070 14.960 -14.172 1.00 81.12 238 PRO A C 1
ATOM 1951 O O . PRO A 1 238 ? 6.184 14.396 -13.523 1.00 81.12 238 PRO A O 1
ATOM 1954 N N . ILE A 1 239 ? 6.864 15.410 -15.410 1.00 80.75 239 ILE A N 1
ATOM 1955 C CA . ILE A 1 239 ? 5.581 15.268 -16.115 1.00 80.75 239 ILE A CA 1
ATOM 1956 C C . ILE A 1 239 ? 5.154 13.791 -16.150 1.00 80.75 239 ILE A C 1
ATOM 1958 O O . ILE A 1 239 ? 5.968 12.889 -16.356 1.00 80.75 239 ILE A O 1
ATOM 1962 N N . GLY A 1 240 ? 3.867 13.542 -15.900 1.00 78.31 240 GLY A N 1
ATOM 1963 C CA . GLY A 1 240 ? 3.296 12.195 -15.796 1.00 78.31 240 GLY A CA 1
ATOM 1964 C C . GLY A 1 240 ? 3.450 11.543 -14.417 1.00 78.31 240 GLY A C 1
ATOM 1965 O O . GLY A 1 240 ? 2.923 10.458 -14.199 1.00 78.31 240 GLY A O 1
ATOM 1966 N N . SER A 1 241 ? 4.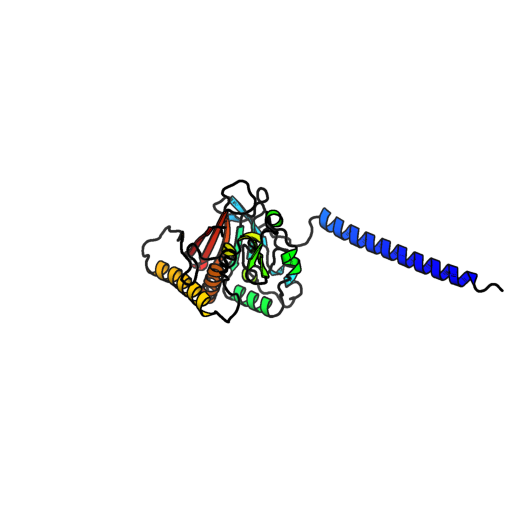123 12.190 -13.459 1.00 82.00 241 SER A N 1
ATOM 1967 C CA . SER A 1 241 ? 4.198 11.673 -12.090 1.00 82.00 241 SER A CA 1
ATOM 1968 C C . SER A 1 241 ? 2.853 11.817 -11.379 1.00 82.00 241 SER A C 1
ATOM 1970 O O . SER A 1 241 ? 2.287 12.905 -11.366 1.00 82.00 241 SER A O 1
ATOM 1972 N N . HIS A 1 242 ? 2.377 10.762 -10.720 1.00 81.88 242 HIS A N 1
ATOM 1973 C CA . HIS A 1 242 ? 1.209 10.788 -9.834 1.00 81.88 242 HIS A CA 1
ATOM 1974 C C . HIS A 1 242 ? 1.589 10.607 -8.353 1.00 81.88 242 HIS A C 1
ATOM 1976 O O . HIS A 1 242 ? 2.759 10.400 -8.005 1.00 81.88 242 HIS A O 1
ATOM 1982 N N . TYR A 1 243 ? 0.593 10.723 -7.470 1.00 84.88 243 TYR A N 1
ATOM 1983 C CA . TYR A 1 243 ? 0.724 10.324 -6.068 1.00 84.88 243 TYR A CA 1
ATOM 1984 C C . TYR A 1 243 ? 0.881 8.809 -5.920 1.00 84.88 243 TYR A C 1
ATOM 1986 O O . TYR A 1 243 ? 0.349 8.036 -6.712 1.00 84.88 243 TYR A O 1
ATOM 1994 N N . SER A 1 244 ? 1.613 8.405 -4.894 1.00 90.38 244 SER A N 1
ATOM 1995 C CA . SER A 1 244 ? 1.974 7.023 -4.583 1.00 90.38 244 SER A CA 1
ATOM 1996 C C . SER A 1 244 ? 1.226 6.499 -3.361 1.00 90.38 244 SER A C 1
ATOM 1998 O O . SER A 1 244 ? 0.578 7.265 -2.644 1.00 90.38 244 SER A O 1
ATOM 2000 N N . LEU A 1 245 ? 1.351 5.200 -3.087 1.00 93.00 245 LEU A N 1
ATOM 2001 C CA . LEU A 1 245 ? 0.866 4.599 -1.845 1.00 93.00 245 LEU A CA 1
ATOM 2002 C C . LEU A 1 245 ? 1.425 5.328 -0.618 1.00 93.00 245 LEU A C 1
ATOM 2004 O O . LEU A 1 245 ? 0.638 5.744 0.231 1.00 93.00 245 LEU A O 1
ATOM 2008 N N . ASP A 1 246 ? 2.735 5.599 -0.580 1.00 91.00 246 ASP A N 1
ATOM 2009 C CA . ASP A 1 246 ? 3.383 6.318 0.528 1.00 91.00 246 ASP A CA 1
ATOM 2010 C C . ASP A 1 246 ? 2.750 7.703 0.792 1.00 91.00 246 ASP A C 1
ATOM 2012 O O . ASP A 1 246 ? 2.531 8.085 1.946 1.00 91.00 246 ASP A O 1
ATOM 2016 N N . ASP A 1 247 ? 2.358 8.443 -0.256 1.00 86.31 247 ASP A N 1
ATOM 2017 C CA . ASP A 1 247 ? 1.667 9.733 -0.098 1.00 86.31 247 ASP A CA 1
ATOM 2018 C C . ASP A 1 247 ? 0.324 9.564 0.648 1.00 86.31 247 ASP A C 1
ATOM 2020 O O . ASP A 1 247 ? 0.037 10.279 1.617 1.00 86.31 247 ASP A O 1
ATOM 2024 N N . PHE A 1 248 ? -0.498 8.590 0.238 1.00 89.12 248 PHE A N 1
ATOM 2025 C CA . PHE A 1 248 ? -1.802 8.328 0.861 1.00 89.12 248 PHE A CA 1
ATOM 2026 C C . PHE A 1 248 ? -1.684 7.685 2.247 1.00 89.12 248 PHE A C 1
ATOM 2028 O O . PHE A 1 248 ? -2.491 7.987 3.129 1.00 89.12 248 PHE A O 1
ATOM 2035 N N . GLU A 1 249 ? -0.675 6.848 2.482 1.00 92.25 249 GLU A N 1
ATOM 2036 C CA . GLU A 1 249 ? -0.366 6.267 3.793 1.00 92.25 249 GLU A CA 1
ATOM 2037 C C . GLU A 1 249 ? -0.007 7.349 4.820 1.00 92.25 249 GLU A C 1
ATOM 2039 O O . GLU A 1 249 ? -0.455 7.307 5.975 1.00 92.25 249 GLU A O 1
ATOM 2044 N N . ARG A 1 250 ? 0.754 8.369 4.405 1.00 87.62 250 ARG A N 1
ATOM 2045 C CA . ARG A 1 250 ? 1.093 9.528 5.244 1.00 87.62 250 ARG A CA 1
ATOM 2046 C C . ARG A 1 250 ? -0.119 10.400 5.535 1.00 87.62 250 ARG A C 1
ATOM 2048 O O . ARG A 1 250 ? -0.306 10.810 6.684 1.00 87.62 250 ARG A O 1
ATOM 2055 N N . VAL A 1 251 ? -0.958 10.669 4.533 1.00 86.00 251 VAL A N 1
ATOM 2056 C CA . VAL A 1 251 ? -2.214 11.412 4.736 1.00 86.00 251 VAL A CA 1
ATOM 2057 C C . VAL A 1 251 ? -3.146 10.650 5.673 1.00 86.00 251 VAL A C 1
ATOM 2059 O O . VAL A 1 251 ? -3.664 11.241 6.620 1.00 86.00 251 VAL A O 1
ATOM 2062 N N . ALA A 1 252 ? -3.297 9.336 5.487 1.00 90.75 252 ALA A N 1
ATOM 2063 C CA . ALA A 1 252 ? -4.086 8.500 6.383 1.00 90.75 252 ALA A CA 1
ATOM 2064 C C . ALA A 1 252 ? -3.535 8.521 7.811 1.00 90.75 252 ALA A C 1
ATOM 2066 O O . ALA A 1 252 ? -4.288 8.749 8.757 1.00 90.75 252 ALA A O 1
ATOM 2067 N N . THR A 1 253 ? -2.218 8.363 7.967 1.00 91.69 253 THR A N 1
ATOM 2068 C CA . THR A 1 253 ? -1.539 8.444 9.266 1.00 91.69 253 THR A CA 1
ATOM 2069 C C . THR A 1 253 ? -1.832 9.772 9.959 1.00 91.69 253 THR A C 1
ATOM 2071 O O . THR A 1 253 ? -2.247 9.766 11.115 1.00 91.69 253 THR A O 1
ATOM 2074 N N . SER A 1 254 ? -1.658 10.905 9.270 1.00 88.38 254 SER A N 1
ATOM 2075 C CA . SER A 1 254 ? -1.949 12.226 9.841 1.00 88.38 254 SER A CA 1
ATOM 2076 C C . SER A 1 254 ? -3.419 12.348 10.238 1.00 88.38 254 SER A C 1
ATOM 2078 O O . SER A 1 254 ? -3.722 12.734 11.362 1.00 88.38 254 SER A O 1
ATOM 2080 N N . TYR A 1 255 ? -4.337 11.953 9.350 1.00 88.56 255 TYR A N 1
ATOM 2081 C CA . TYR A 1 255 ? -5.772 12.070 9.595 1.00 88.56 255 TYR A CA 1
ATOM 2082 C C . TYR A 1 255 ? -6.219 11.247 10.810 1.00 88.56 255 TYR A C 1
ATOM 2084 O O . TYR A 1 255 ? -6.984 11.739 11.636 1.00 88.56 255 TYR A O 1
ATOM 2092 N N . ILE A 1 256 ? -5.721 10.014 10.951 1.00 92.06 256 ILE A N 1
ATOM 2093 C CA . ILE A 1 256 ? -6.022 9.147 12.100 1.00 92.06 256 ILE A CA 1
ATOM 2094 C C . ILE A 1 256 ? -5.496 9.770 13.403 1.00 92.06 256 ILE A C 1
ATOM 2096 O O . ILE A 1 256 ? -6.175 9.721 14.428 1.00 92.06 256 ILE A O 1
ATOM 2100 N N . LEU A 1 257 ? -4.296 10.361 13.382 1.00 89.62 257 LEU A N 1
ATOM 2101 C CA . LEU A 1 257 ? -3.699 10.991 14.565 1.00 89.62 257 LEU A CA 1
ATOM 2102 C C . LEU A 1 257 ? -4.447 12.256 15.013 1.00 89.62 257 LEU A C 1
ATOM 2104 O O . LEU A 1 257 ? -4.541 12.484 16.222 1.00 89.62 257 LEU A O 1
ATOM 2108 N N . ASP A 1 258 ? -5.008 13.011 14.066 1.00 90.31 258 ASP A N 1
ATOM 2109 C CA . ASP A 1 258 ? -5.780 14.240 14.309 1.00 90.31 258 ASP A CA 1
ATOM 2110 C C . ASP A 1 258 ? -7.196 13.973 14.864 1.00 90.31 258 ASP A C 1
ATOM 2112 O O . ASP A 1 258 ? -7.845 14.887 15.369 1.00 90.31 258 ASP A O 1
ATOM 2116 N N . HIS A 1 259 ? -7.691 12.730 14.798 1.00 91.62 259 HIS A N 1
ATOM 2117 C CA . HIS A 1 259 ? -9.058 12.358 15.192 1.00 91.62 259 HIS A CA 1
ATOM 2118 C C . HIS A 1 259 ? -9.050 11.234 16.248 1.00 91.62 259 HIS A C 1
ATOM 2120 O O . HIS A 1 259 ? -9.385 10.084 15.948 1.00 91.62 259 HIS A O 1
ATOM 2126 N N . PRO A 1 260 ? -8.673 11.541 17.506 1.00 91.06 260 PRO A N 1
ATOM 2127 C CA . PRO A 1 260 ? -8.393 10.551 18.551 1.00 91.06 260 PRO A CA 1
ATOM 2128 C C . PRO A 1 260 ? -9.561 9.624 18.903 1.00 91.06 260 PRO A C 1
ATOM 2130 O O . PRO A 1 260 ? -9.323 8.487 19.307 1.00 91.06 260 PRO A O 1
ATOM 2133 N N . ASN A 1 261 ? -10.796 10.102 18.744 1.00 92.75 261 ASN A N 1
ATOM 2134 C CA . ASN A 1 261 ? -12.010 9.411 19.186 1.00 92.75 261 ASN A CA 1
ATOM 2135 C C . ASN A 1 261 ? -12.670 8.580 18.074 1.00 92.75 261 ASN A C 1
ATOM 2137 O O . ASN A 1 261 ? -13.737 8.006 18.280 1.00 92.75 261 ASN A O 1
ATOM 2141 N N . ASN A 1 262 ? -12.055 8.518 16.892 1.00 92.06 262 ASN A N 1
ATOM 2142 C CA . ASN A 1 262 ? -12.643 7.895 15.716 1.00 92.06 262 ASN A CA 1
ATOM 2143 C C . ASN A 1 262 ? -11.953 6.570 15.377 1.00 92.06 262 ASN A C 1
ATOM 2145 O O . ASN A 1 262 ? -10.739 6.410 15.521 1.00 92.06 262 ASN A O 1
ATOM 2149 N N . SER A 1 263 ? -12.750 5.624 14.886 1.00 93.69 263 SER A N 1
ATOM 2150 C CA . SER A 1 263 ? -12.293 4.389 14.257 1.00 93.69 263 SER A CA 1
ATOM 2151 C C . SER A 1 263 ? -12.266 4.562 12.745 1.00 93.69 263 SER A C 1
ATOM 2153 O O . SER A 1 263 ? -13.169 5.161 12.156 1.00 93.69 263 SER A O 1
ATOM 2155 N N . PHE A 1 264 ? -11.238 4.011 12.114 1.00 93.75 264 PHE A N 1
ATOM 2156 C CA . PHE A 1 264 ? -10.969 4.138 10.695 1.00 93.75 264 PHE A CA 1
ATOM 2157 C C . PHE A 1 264 ? -10.806 2.777 10.038 1.00 93.75 264 PHE A C 1
ATOM 2159 O O . PHE A 1 264 ? -10.289 1.841 10.643 1.00 93.75 264 PHE A O 1
ATOM 2166 N N . LYS A 1 265 ? -11.213 2.688 8.773 1.00 94.00 265 LYS A N 1
ATOM 2167 C CA . LYS A 1 265 ? -10.872 1.593 7.869 1.00 94.00 265 LYS A CA 1
ATOM 2168 C C . LYS A 1 265 ? -9.982 2.142 6.762 1.00 94.00 265 LYS A C 1
ATOM 2170 O O . LYS A 1 265 ? -10.448 2.955 5.969 1.00 94.00 265 LYS A O 1
ATOM 2175 N N . TYR A 1 266 ? -8.730 1.703 6.720 1.00 95.38 266 TYR A N 1
ATOM 2176 C CA . TYR A 1 266 ? -7.816 1.967 5.607 1.00 95.38 266 TYR A CA 1
ATOM 2177 C C . TYR A 1 266 ? -7.627 0.678 4.819 1.00 95.38 266 TYR A C 1
ATOM 2179 O O . TYR A 1 266 ? -7.469 -0.372 5.440 1.00 95.38 266 TYR A O 1
ATOM 2187 N N . GLY A 1 267 ? -7.627 0.732 3.492 1.00 94.94 267 GLY A N 1
ATOM 2188 C CA . GLY A 1 267 ? -7.363 -0.457 2.692 1.00 94.94 267 GLY A CA 1
ATOM 2189 C C . GLY A 1 267 ? -6.917 -0.169 1.272 1.00 94.94 267 GLY A C 1
ATOM 2190 O O . GLY A 1 267 ? -7.049 0.953 0.774 1.00 94.94 267 GLY A O 1
ATOM 2191 N N . VAL A 1 268 ? -6.399 -1.225 0.652 1.00 95.94 268 VAL A N 1
ATOM 2192 C CA . VAL A 1 268 ? -5.917 -1.254 -0.725 1.00 95.94 268 VAL A CA 1
ATOM 2193 C C . VAL A 1 268 ? -6.492 -2.479 -1.432 1.00 95.94 268 VAL A C 1
ATOM 2195 O O . VAL A 1 268 ? -6.507 -3.574 -0.868 1.00 95.94 268 VAL A O 1
ATOM 2198 N N . PHE A 1 269 ? -6.968 -2.287 -2.658 1.00 94.50 269 PHE A N 1
ATOM 2199 C CA . PHE A 1 269 ? -7.484 -3.330 -3.544 1.00 94.50 269 PHE A CA 1
ATOM 2200 C C . PHE A 1 269 ? -6.723 -3.325 -4.861 1.00 94.50 269 PHE A C 1
ATOM 2202 O O . PHE A 1 269 ? -6.483 -2.254 -5.406 1.00 94.50 269 PHE A O 1
ATOM 2209 N N . CYS A 1 270 ? -6.384 -4.500 -5.376 1.00 95.62 270 CYS A N 1
ATOM 2210 C CA . CYS A 1 270 ? -5.716 -4.658 -6.662 1.00 95.62 270 CYS A CA 1
ATOM 2211 C C . CYS A 1 270 ? -6.735 -4.815 -7.794 1.00 95.62 270 CYS A C 1
ATOM 2213 O O . CYS A 1 270 ? -7.732 -5.519 -7.637 1.00 95.62 270 CYS A O 1
ATOM 2215 N N . HIS A 1 271 ? -6.447 -4.195 -8.939 1.00 94.56 271 HIS A N 1
ATOM 2216 C CA . HIS A 1 271 ? -7.215 -4.329 -10.176 1.00 94.56 271 HIS A CA 1
ATOM 2217 C C . HIS A 1 271 ? -6.316 -4.830 -11.295 1.00 94.56 271 HIS A C 1
ATOM 2219 O O . HIS A 1 271 ? -5.145 -4.460 -11.379 1.00 94.56 271 HIS A O 1
ATOM 2225 N N . TYR A 1 272 ? -6.882 -5.659 -12.162 1.00 95.56 272 TYR A N 1
ATOM 2226 C CA . TYR A 1 272 ? -6.170 -6.363 -13.220 1.00 95.56 272 TYR A CA 1
ATOM 2227 C C . TYR A 1 272 ? -6.878 -6.087 -14.543 1.00 95.56 272 TYR A C 1
ATOM 2229 O O . TYR A 1 272 ? -8.100 -6.216 -14.621 1.00 95.56 272 TYR A O 1
ATOM 2237 N N . SER A 1 273 ? -6.126 -5.662 -15.557 1.00 92.56 273 SER A N 1
ATOM 2238 C CA . SER A 1 273 ? -6.649 -5.430 -16.912 1.00 92.56 273 SER A CA 1
ATOM 2239 C C . SER A 1 273 ? -6.516 -6.645 -17.825 1.00 92.56 273 SER A C 1
ATOM 2241 O O . SER A 1 273 ? -7.091 -6.652 -18.909 1.00 92.56 273 SER A O 1
ATOM 2243 N N . ASP A 1 274 ? -5.734 -7.636 -17.411 1.00 93.25 274 ASP A N 1
ATOM 2244 C CA . ASP A 1 274 ? -5.415 -8.841 -18.163 1.00 93.25 274 ASP A CA 1
ATOM 2245 C C . ASP A 1 274 ? -5.375 -10.062 -17.236 1.00 93.25 274 ASP A C 1
ATOM 2247 O O . ASP A 1 274 ? -5.723 -9.986 -16.050 1.00 93.25 274 ASP A O 1
ATOM 2251 N N . ASP A 1 275 ? -4.957 -11.199 -17.796 1.00 91.56 275 ASP A N 1
ATOM 2252 C CA . ASP A 1 275 ? -4.859 -12.444 -17.052 1.00 91.56 275 ASP A CA 1
ATOM 2253 C C . ASP A 1 275 ? -3.583 -12.593 -16.198 1.00 91.56 275 ASP A C 1
ATOM 2255 O O . ASP A 1 275 ? -3.382 -13.623 -15.544 1.00 91.56 275 ASP A O 1
ATOM 2259 N N . GLY A 1 276 ? -2.736 -11.563 -16.153 1.00 94.44 276 GLY A N 1
ATOM 2260 C CA . GLY A 1 276 ? -1.498 -11.541 -15.391 1.00 94.44 276 GLY A CA 1
ATOM 2261 C C . GLY A 1 276 ? -1.700 -11.521 -13.874 1.00 94.44 276 GLY A C 1
ATOM 2262 O O . GLY A 1 276 ? -2.801 -11.367 -13.342 1.00 94.44 276 GLY A O 1
ATOM 2263 N N . VAL A 1 277 ? -0.597 -11.685 -13.143 1.00 96.31 277 VAL A N 1
ATOM 2264 C CA . VAL A 1 277 ? -0.577 -11.666 -11.665 1.00 96.31 277 VAL A CA 1
ATOM 2265 C C . VAL A 1 277 ? -0.066 -10.350 -11.074 1.00 96.31 277 VAL A C 1
ATOM 2267 O O . VAL A 1 277 ? -0.172 -10.130 -9.862 1.00 96.31 277 VAL A O 1
ATOM 2270 N N . ILE A 1 278 ? 0.423 -9.446 -11.925 1.00 97.38 278 ILE A N 1
ATOM 2271 C CA . ILE A 1 278 ? 0.817 -8.080 -11.572 1.00 97.38 278 ILE A CA 1
ATOM 2272 C C . ILE A 1 278 ? -0.393 -7.162 -11.808 1.00 97.38 278 ILE A C 1
ATOM 2274 O O . ILE A 1 278 ? -0.925 -7.150 -12.913 1.00 97.38 278 ILE A O 1
ATOM 2278 N N . PRO A 1 279 ? -0.866 -6.405 -10.802 1.00 97.38 279 PRO A N 1
ATOM 2279 C CA . PRO A 1 279 ? -2.027 -5.539 -10.977 1.00 97.38 279 PRO A CA 1
ATOM 2280 C C . PRO A 1 279 ? -1.713 -4.348 -11.881 1.00 97.38 279 PRO A C 1
ATOM 2282 O O . PRO A 1 279 ? -0.624 -3.784 -11.808 1.00 97.38 279 PRO A O 1
ATOM 2285 N N . SER A 1 280 ? -2.690 -3.908 -12.665 1.00 96.44 280 SER A N 1
ATOM 2286 C CA . SER A 1 280 ? -2.586 -2.731 -13.540 1.00 96.44 280 SER A CA 1
ATOM 2287 C C . SER A 1 280 ? -2.833 -1.429 -12.779 1.00 96.44 280 SER A C 1
ATOM 2289 O O . SER A 1 280 ? -2.308 -0.373 -13.135 1.00 96.44 280 SER A O 1
ATOM 2291 N N . SER A 1 281 ? -3.625 -1.490 -11.707 1.00 94.94 281 SER A N 1
ATOM 2292 C CA . SER A 1 281 ? -3.868 -0.376 -10.792 1.00 94.94 281 SER A CA 1
ATOM 2293 C C . SER A 1 281 ? -4.256 -0.885 -9.403 1.00 94.94 281 SER A C 1
ATOM 2295 O O . SER A 1 281 ? -4.513 -2.074 -9.192 1.00 94.94 281 SER A O 1
ATOM 2297 N N . VAL A 1 282 ? -4.291 0.019 -8.425 1.00 94.88 282 VAL A N 1
ATOM 2298 C CA . VAL A 1 282 ? -4.811 -0.264 -7.085 1.00 94.88 282 VAL A CA 1
ATOM 2299 C C . VAL A 1 282 ? -5.781 0.818 -6.630 1.00 94.88 282 VAL A C 1
ATOM 2301 O O . VAL A 1 282 ? -5.542 2.005 -6.839 1.00 94.88 282 VAL A O 1
ATOM 2304 N N . SER A 1 283 ? -6.865 0.439 -5.956 1.00 91.88 283 SER A N 1
ATOM 2305 C CA . SER A 1 283 ? -7.710 1.384 -5.228 1.00 91.88 283 SER A CA 1
ATOM 2306 C C . SER A 1 283 ? -7.268 1.514 -3.780 1.00 91.88 283 SER A C 1
ATOM 2308 O O . SER A 1 283 ? -7.241 0.522 -3.062 1.00 91.88 283 SER A O 1
ATOM 2310 N N . VAL A 1 284 ? -7.022 2.737 -3.322 1.00 91.44 284 VAL A N 1
ATOM 2311 C CA . VAL A 1 284 ? -6.671 3.071 -1.936 1.00 91.44 284 VAL A CA 1
ATOM 2312 C C . VAL A 1 284 ? -7.812 3.869 -1.322 1.00 91.44 284 VAL A C 1
ATOM 2314 O O . VAL A 1 284 ? -8.387 4.744 -1.971 1.00 91.44 284 VAL A O 1
ATOM 2317 N N . TYR A 1 285 ? -8.164 3.599 -0.068 1.00 90.50 285 TYR A N 1
ATOM 2318 C CA . TYR A 1 285 ? -9.232 4.335 0.603 1.00 90.50 285 TYR A CA 1
ATOM 2319 C C . TYR A 1 285 ? -9.011 4.472 2.105 1.00 90.50 285 TYR A C 1
ATOM 2321 O O . TYR A 1 285 ? -8.355 3.652 2.749 1.00 90.50 285 TYR A O 1
ATOM 2329 N N . LEU A 1 286 ? -9.636 5.505 2.666 1.00 91.88 286 LEU A N 1
ATOM 2330 C CA . LEU A 1 286 ? -9.772 5.711 4.099 1.00 91.88 286 LEU A CA 1
ATOM 2331 C C . LEU A 1 286 ? -11.215 6.092 4.418 1.00 91.88 286 LEU A C 1
ATOM 2333 O O . LEU A 1 286 ? -11.728 7.099 3.933 1.00 91.88 286 LEU A O 1
ATOM 2337 N N . ILE A 1 287 ? -11.853 5.313 5.285 1.00 88.94 287 ILE A N 1
ATOM 2338 C CA . ILE A 1 287 ? -13.200 5.561 5.799 1.00 88.94 287 ILE A CA 1
ATOM 2339 C C . ILE A 1 287 ? -13.096 5.848 7.293 1.00 88.94 287 ILE A C 1
ATOM 2341 O O . ILE A 1 287 ? -12.439 5.120 8.031 1.00 88.94 287 ILE A O 1
ATOM 2345 N N . ASN A 1 288 ? -13.771 6.894 7.752 1.00 88.44 288 ASN A N 1
ATOM 2346 C CA . ASN A 1 288 ? -14.052 7.124 9.160 1.00 88.44 288 ASN A CA 1
ATOM 2347 C C . ASN A 1 288 ? -15.311 6.331 9.529 1.00 88.44 288 ASN A C 1
ATOM 2349 O O . ASN A 1 288 ? -16.421 6.752 9.205 1.00 88.44 288 ASN A O 1
ATOM 2353 N N . ASN A 1 289 ? -15.133 5.175 10.168 1.00 88.62 289 ASN A N 1
ATOM 2354 C CA . ASN A 1 289 ? -16.226 4.268 10.522 1.00 88.62 289 ASN A CA 1
ATOM 2355 C C . ASN A 1 289 ? -17.159 4.898 11.561 1.00 88.62 289 ASN A C 1
ATOM 2357 O O . ASN A 1 289 ? -18.368 4.731 11.469 1.00 88.62 289 ASN A O 1
ATOM 2361 N N . THR A 1 290 ? -16.612 5.661 12.515 1.00 88.12 290 THR A N 1
ATOM 2362 C CA . THR A 1 290 ? -17.403 6.324 13.568 1.00 88.12 290 THR A CA 1
ATOM 2363 C C . THR A 1 290 ? -18.408 7.316 12.992 1.00 88.12 290 THR A C 1
ATOM 2365 O O . THR A 1 290 ? -19.519 7.426 13.493 1.00 88.12 290 THR A O 1
ATOM 2368 N N . LEU A 1 291 ? -18.025 8.032 11.933 1.00 85.56 291 LEU A N 1
ATOM 2369 C CA . LEU A 1 291 ? -18.887 9.014 11.268 1.00 85.56 291 LEU A CA 1
ATOM 2370 C C . LEU A 1 291 ? -19.544 8.471 9.993 1.00 85.56 291 LEU A C 1
ATOM 2372 O O . LEU A 1 291 ? -20.185 9.237 9.280 1.00 85.56 291 LEU A O 1
ATOM 2376 N N . ASN A 1 292 ? -19.326 7.191 9.670 1.00 83.31 292 ASN A N 1
ATOM 2377 C CA . ASN A 1 292 ? -19.698 6.570 8.400 1.00 83.31 292 ASN A CA 1
ATOM 2378 C C . ASN A 1 292 ? -19.358 7.443 7.171 1.00 83.31 292 ASN A C 1
ATOM 2380 O O . ASN A 1 292 ? -20.189 7.691 6.298 1.00 83.31 292 ASN A O 1
ATOM 2384 N N . LYS A 1 293 ? -18.130 7.976 7.132 1.00 83.19 293 LYS A N 1
ATOM 2385 C CA . LYS A 1 293 ? -17.709 8.970 6.135 1.00 83.19 293 LYS A CA 1
ATOM 2386 C C . LYS A 1 293 ? -16.466 8.520 5.379 1.00 83.19 293 LYS A C 1
ATOM 2388 O O . LYS A 1 293 ? -15.419 8.301 5.984 1.00 83.19 293 LYS A O 1
ATOM 2393 N N . MET A 1 294 ? -16.555 8.467 4.051 1.00 81.75 294 MET A N 1
ATOM 2394 C CA . MET A 1 294 ? -15.386 8.321 3.179 1.00 81.75 294 MET A CA 1
ATOM 2395 C C . MET A 1 294 ? -14.515 9.582 3.276 1.00 81.75 294 MET A C 1
ATOM 2397 O O . MET A 1 294 ? -14.993 10.685 3.007 1.00 81.75 294 MET A O 1
ATOM 2401 N N . ILE A 1 295 ? -13.253 9.428 3.677 1.00 83.25 295 ILE A N 1
ATOM 2402 C CA . ILE A 1 295 ? -12.282 10.529 3.747 1.00 83.25 295 ILE A CA 1
ATOM 2403 C C . ILE A 1 295 ? -11.629 10.725 2.384 1.00 83.25 295 ILE A C 1
ATOM 2405 O O . ILE A 1 295 ? -11.604 11.839 1.867 1.00 83.25 295 ILE A O 1
ATOM 2409 N N . PHE A 1 296 ? -11.154 9.635 1.788 1.00 82.56 296 PHE A N 1
ATOM 2410 C CA . PHE A 1 296 ? -10.700 9.601 0.405 1.00 82.56 296 PHE A CA 1
ATOM 2411 C C . PHE A 1 296 ? -10.876 8.199 -0.177 1.00 82.56 296 PHE A C 1
ATOM 2413 O O . PHE A 1 296 ? -10.851 7.204 0.548 1.00 82.56 296 PHE A O 1
ATOM 2420 N N . SER A 1 297 ? -11.010 8.144 -1.497 1.00 83.00 297 SER A N 1
ATOM 2421 C CA . SER A 1 297 ? -10.832 6.950 -2.312 1.00 83.00 297 SER A CA 1
ATOM 2422 C C . SER A 1 297 ? -10.036 7.373 -3.551 1.00 83.00 297 SER A C 1
ATOM 2424 O O . SER A 1 297 ? -10.118 8.510 -4.010 1.00 83.00 297 SER A O 1
ATOM 2426 N N . VAL A 1 298 ? -9.151 6.536 -4.051 1.00 81.44 298 VAL A N 1
ATOM 2427 C CA . VAL A 1 298 ? -8.329 6.885 -5.209 1.00 81.44 298 VAL A CA 1
ATOM 2428 C C . VAL A 1 298 ? -7.950 5.618 -5.931 1.00 81.44 298 VAL A C 1
ATOM 2430 O O . VAL A 1 298 ? -7.799 4.580 -5.295 1.00 81.44 298 VAL A O 1
ATOM 2433 N N . GLU A 1 299 ? -7.795 5.708 -7.241 1.00 85.44 299 GLU A N 1
ATOM 2434 C CA . GLU A 1 299 ? -7.188 4.656 -8.036 1.00 85.44 299 GLU A CA 1
ATOM 2435 C C . GLU A 1 299 ? -5.810 5.126 -8.498 1.00 85.44 299 GLU A C 1
ATOM 2437 O O . GLU A 1 299 ? -5.675 6.227 -9.034 1.00 85.44 299 GLU A O 1
ATOM 2442 N N . LEU A 1 300 ? -4.791 4.313 -8.233 1.00 87.25 300 LEU A N 1
ATOM 2443 C CA . LEU A 1 300 ? -3.400 4.588 -8.561 1.00 87.25 300 LEU A CA 1
ATOM 2444 C C . LEU A 1 300 ? -2.941 3.592 -9.626 1.00 87.25 300 LEU A C 1
ATOM 2446 O O . LEU A 1 300 ? -3.014 2.386 -9.377 1.00 87.25 300 LEU A O 1
ATOM 2450 N N . PRO A 1 301 ? -2.476 4.056 -10.795 1.00 91.81 301 PRO A N 1
ATOM 2451 C CA . PRO A 1 301 ? -1.983 3.159 -11.829 1.00 91.81 301 PRO A CA 1
ATOM 2452 C C . PRO A 1 301 ? -0.642 2.538 -11.414 1.00 91.81 301 PRO A C 1
ATOM 2454 O O . PRO A 1 301 ? 0.178 3.173 -10.749 1.00 91.81 301 PRO A O 1
ATOM 2457 N N . ASN A 1 302 ? -0.414 1.290 -11.819 1.00 95.50 302 ASN A N 1
ATOM 2458 C CA . ASN A 1 302 ? 0.842 0.574 -11.615 1.00 95.50 302 ASN A CA 1
ATOM 2459 C C . ASN A 1 302 ? 1.742 0.730 -12.849 1.00 95.50 302 ASN A C 1
ATOM 2461 O O . ASN A 1 302 ? 1.954 -0.205 -13.615 1.00 95.50 302 ASN A O 1
ATOM 2465 N N . VAL A 1 303 ? 2.205 1.958 -13.075 1.00 92.00 303 VAL A N 1
ATOM 2466 C CA . VAL A 1 303 ? 2.982 2.362 -14.260 1.00 92.00 303 VAL A CA 1
ATOM 2467 C C . VAL A 1 303 ? 4.307 3.005 -13.845 1.00 92.00 303 VAL A C 1
ATOM 2469 O O . VAL A 1 303 ? 4.584 3.121 -12.650 1.00 92.00 303 VAL A O 1
ATOM 2472 N N . PHE A 1 304 ? 5.144 3.378 -14.817 1.00 88.31 304 PHE A N 1
ATOM 2473 C CA . PHE A 1 304 ? 6.458 3.985 -14.590 1.00 88.31 304 PHE A CA 1
ATOM 2474 C C . PHE A 1 304 ? 6.458 5.511 -14.617 1.00 88.31 304 PHE A C 1
ATOM 2476 O O . PHE A 1 304 ? 5.956 6.138 -15.577 1.00 88.31 304 PHE A O 1
#

Nearest PDB structures (foldseek):
  2xgr-assembly1_A  TM=6.079E-01  e=3.441E-05  Streptococcus pyogenes serotype M1
  5fgw-assembly3_C  TM=5.287E-01  e=1.584E-05  Streptococcus pyogenes
  5fgw-assembly1_A  TM=5.453E-01  e=3.877E-05  Streptococcus pyogenes
  5fgw-assembly4_D  TM=5.370E-01  e=4.637E-05  Streptococcus pyogenes
  2xh3-assembly2_B  TM=5.958E-01  e=3.022E-03  Streptococcus pyogenes serotype M1

Mean predicted aligned error: 13.64 Å

Secondary structure (DSSP, 8-state):
--SHHHHHHHHHHHHHHHHHHHHHHHHHHHHHHHHHHHS---S-------EE-TT--EEEEE-GGGSGGGTT--S------EEEEEPPBTTB--EEEEEEEHHHHHHHHHHHHHT----HHHHHHS--TTHHHHTT-EEEETTEEEESEEEEESS-HHHHS-SSSSSTT-EEEEEHHHHHS-BGGGTB----SGGGHHHHHHHHHHHHHHHHHHHHT-S--SS---B----BPPTTSPTT-B--HHHHHHHHHHHHHH-TT-EEEEEEEEE-SSSSSS-SEEEEEEEETTTTEEEEEEEEE---

Foldseek 3Di:
DPDPPVVVVVVVVVVVVVVVVVVVVVVVVVVVVVCCVVVVDPDDPQPLPFDQDPVRFTWTKDFLCRDPLNVVVPPDDDRLFIKIFTDDDLLAGFKIKTKDFQVNLVSLVVCCVPRGDDDVVLLVPADAFPCVVQVPPWDDQPPDTHGQKDQAFFAPCSRRVDSCNPPPSRTYIFGPCQRQNADVVVSRDPDPDPPCCPLLVVLLVVVLCVLVVVVVPDPPDPPDQPAPDDDARDPPRDPPRDDYPVSVNSNLSVVSNVCRVWIKMWMKTFDDPDSGRHGQKMWTWMAGVVVRGTSHIYIGGRDD

Radius of gyration: 24.58 Å; Cα contacts (8 Å, |Δi|>4): 502; chains: 1; bounding box: 79×77×47 Å

Solvent-accessible surface area (backbone atoms only — not comparable to full-atom values): 17003 Å² total; per-residue (Å²): 144,87,72,73,68,65,57,55,55,52,52,51,54,52,50,52,50,53,51,51,49,50,51,52,53,48,49,50,56,50,47,50,53,49,46,44,66,73,59,79,61,81,74,64,87,53,56,85,60,67,48,65,49,101,83,72,50,52,24,47,35,43,54,40,70,60,30,75,69,40,58,83,57,76,72,77,76,66,80,64,45,47,30,30,28,19,61,67,54,96,68,20,54,45,28,28,38,28,45,43,31,25,66,34,45,50,51,40,49,53,36,51,76,72,74,32,76,89,56,68,66,52,45,68,69,36,82,38,41,57,34,82,84,45,70,80,44,56,48,80,47,93,95,43,79,38,62,48,54,37,90,26,65,44,55,56,48,71,67,47,69,48,69,30,72,81,40,66,51,39,34,38,37,30,23,32,22,28,44,56,42,19,32,66,94,73,72,39,72,58,72,96,50,84,89,52,48,60,66,54,50,49,51,37,49,52,52,44,44,52,45,52,53,60,61,72,72,49,100,70,70,97,81,64,81,51,68,51,71,85,54,65,41,65,82,92,48,60,91,89,36,45,65,17,52,50,51,53,52,50,36,49,51,52,54,39,61,76,36,65,92,38,39,30,40,40,35,22,33,49,38,65,88,62,94,65,44,48,43,48,27,34,40,41,38,35,30,34,59,72,74,74,37,79,62,47,35,31,60,39,60,45,50,124

pLDDT: mean 72.63, std 20.92, range [29.2, 97.38]

Sequence (304 aa):
MMIGGLVIVRDILFLMGKFFLSLLFGAFRFSSKMFNIMMGLTGIQAVEDTHVNKYGVQFLMVEPYELKQTFFSRKKAKHLGKVYTSRLKEGRVQGAYVVINRSILMERKNKVNRSIFRNDEDRYNAYVPGFDEVRSEKIKCDKRMQAMYHRTHLLPFRFCLSEGDDMTNLLFTGTAHLNSGSRPQLHYFVPNDNLFKDSFYYRQLYLSDLCKTKIRKKKLIKESNITIQHISAPSPAPIGSHYSLDDFERVATSYILDHPNNSFKYGVFCHYSDDGVIPSSVSVYLINNTLNKMIFSVELPNVF